Protein AF-A0A4R8GEB3-F1 (afdb_monomer)

Organism: NCBI:txid665099

Mean predicted aligned error: 10.62 Å

InterPro domains:
  IPR029471 HNH endonuclease 5 [PF14279] (7-55)

pLDDT: mean 72.36, std 20.43, range [30.55, 96.31]

Sequence (263 aa):
MSGLVTCAYCKNPTKRANGDGEHPIPEAIGSPIKNKEICQKCNDDANTLIDTKYIEDKFIDFIRRFAAAKNKKKKRLTYSEAALFDGEVKAHYGEGGIYFELTPDKMAELQTIFGHDEILPLKEVKFTDEEIIKKEHAKMLLGLTSKYLPDFIISKTADFLRNIIWGKQVVGEIPEHNLLIIREEISRDIQDEDLIKYIDEYGYHFFGYFTNDEGQLEIYLEIFGCFYAYIKTIEKNWDKDINKKMVINPYFKKTIIDGPWTF

Foldseek 3Di:
DQDFAQALQPRDTDGFDPPFAADLQDLLLAALDHFRSHYPVVRVCCVVVAVVVCCPQLVNVVLSVQLAFAAPVRAGDWQACCVCPVPQWDWDDDPQATAIDGDPVRLVRVCVGPNDVSCVCRRGSGGPCPLSVLLSLLSSQSRVCCRVPVVCSPAPLSVVSSCSNPVPDDDDDDPPQQPFDFDFDDDDDPPDPVVSRVCRGRFKWKWKWAQDPQQWIWIWIDRRSGTITIGIGPDRNHDRQDIWIWIARSVVSDIPDTDGDDD

Nearest PDB structures (foldseek):
  2b4w-assembly1_A  TM=6.468E-01  e=3.237E+00  Leishmania major
  4tys-assembly1_C  TM=7.144E-01  e=9.228E+00  Canavalia lineata
  6ljp-assembly1_A  TM=2.903E-01  e=7.750E+00  Homo sapiens
  7ulk-assembly2_B  TM=1.970E-01  e=4.086E+00  Homo sapiens

Solvent-accessible surface area (backbone atoms only — not comparable to full-atom values): 14365 Å² total; per-residue (Å²): 133,91,61,74,38,60,12,55,70,76,64,43,79,30,60,56,32,82,84,77,39,33,45,42,49,51,58,93,73,14,43,67,55,57,30,37,48,36,33,63,68,58,40,55,49,40,44,68,74,25,49,50,56,42,54,66,31,69,56,51,40,45,53,56,48,55,52,65,34,56,44,99,84,72,44,61,40,52,40,26,77,47,64,56,53,62,74,43,20,42,76,43,82,54,102,71,36,49,31,38,48,61,34,72,67,56,45,54,51,47,32,72,74,66,35,65,79,72,45,66,60,47,65,60,36,45,62,87,51,66,67,41,50,52,21,42,51,32,42,25,54,44,39,50,45,27,68,79,39,61,75,46,48,79,35,69,48,37,52,51,30,38,23,57,53,70,70,46,84,76,90,70,89,74,59,81,83,50,42,77,42,70,51,99,66,90,79,81,84,78,87,44,70,70,54,48,51,50,35,30,40,49,26,29,30,39,40,32,37,37,28,45,98,72,14,23,42,38,38,42,36,30,46,65,76,74,46,40,41,32,38,44,42,83,55,53,80,46,59,65,86,47,48,34,36,33,34,30,32,32,82,76,39,36,76,77,41,81,45,65,69,86,130

Structure (mmCIF, N/CA/C/O backbone):
data_AF-A0A4R8GEB3-F1
#
_entry.id   AF-A0A4R8GEB3-F1
#
loop_
_atom_site.group_PDB
_atom_site.id
_atom_site.type_symbol
_atom_site.label_atom_id
_atom_site.label_alt_id
_atom_site.label_comp_id
_atom_site.label_asym_id
_atom_site.label_entity_id
_atom_site.label_seq_id
_atom_site.pdbx_PDB_ins_code
_atom_site.Cartn_x
_atom_site.Cartn_y
_atom_site.Cartn_z
_atom_site.occupancy
_atom_site.B_iso_or_equiv
_atom_site.auth_seq_id
_atom_site.auth_comp_id
_atom_site.auth_asym_id
_atom_site.auth_atom_id
_atom_site.pdbx_PDB_model_num
ATOM 1 N N . MET A 1 1 ? -25.107 14.550 4.079 1.00 44.75 1 MET A N 1
ATOM 2 C CA . MET A 1 1 ? -24.524 14.899 5.393 1.00 44.75 1 MET A CA 1
ATOM 3 C C . MET A 1 1 ? -23.025 14.635 5.324 1.00 44.75 1 MET A C 1
ATOM 5 O O . MET A 1 1 ? -22.653 13.488 5.122 1.00 44.75 1 MET A O 1
ATOM 9 N N . SER A 1 2 ? -22.158 15.650 5.401 1.00 53.00 2 SER A N 1
ATOM 10 C CA . SER A 1 2 ? -20.706 15.413 5.473 1.00 53.00 2 SER A CA 1
ATOM 11 C C . SER A 1 2 ? -20.323 15.137 6.929 1.00 53.00 2 SER A C 1
ATOM 13 O O . SER A 1 2 ? -19.967 16.057 7.666 1.00 53.00 2 SER A O 1
ATOM 15 N N . GLY A 1 3 ? -20.488 13.885 7.360 1.00 77.56 3 GLY A N 1
ATOM 16 C CA . GLY A 1 3 ? -20.047 13.437 8.680 1.00 77.56 3 GLY A CA 1
ATOM 17 C C . GLY A 1 3 ? -18.533 13.585 8.833 1.00 77.56 3 GLY A C 1
ATOM 18 O O . GLY A 1 3 ? -17.789 13.445 7.857 1.00 77.56 3 GLY A O 1
ATOM 19 N N . LEU A 1 4 ? -18.089 13.895 10.053 1.00 87.38 4 LEU A N 1
ATOM 20 C CA . LEU A 1 4 ? -16.681 13.760 10.416 1.00 87.38 4 LEU A CA 1
ATOM 21 C C . LEU A 1 4 ? -16.289 12.280 10.314 1.00 87.38 4 LEU A C 1
ATOM 23 O O . LEU A 1 4 ? -17.072 11.403 10.672 1.00 87.38 4 LEU A O 1
ATOM 27 N N . VAL A 1 5 ? -15.087 12.021 9.815 1.00 89.44 5 VAL A N 1
ATOM 28 C CA . VAL A 1 5 ? -14.445 10.702 9.772 1.00 89.44 5 VAL A CA 1
ATOM 29 C C . VAL A 1 5 ? -13.133 10.765 10.543 1.00 89.44 5 VAL A C 1
ATOM 31 O O . VAL A 1 5 ? -12.593 11.848 10.764 1.00 89.44 5 VAL A O 1
ATOM 34 N N . THR A 1 6 ? -12.603 9.622 10.958 1.00 93.88 6 THR A N 1
ATOM 35 C CA . THR A 1 6 ? -11.295 9.560 11.616 1.00 93.88 6 THR A CA 1
ATOM 36 C C . THR A 1 6 ? -10.212 9.400 10.560 1.00 93.88 6 THR A C 1
ATOM 38 O O . THR A 1 6 ? -10.263 8.468 9.765 1.00 93.88 6 THR A O 1
ATOM 41 N N . CYS A 1 7 ? -9.215 10.286 10.550 1.00 94.88 7 CYS A N 1
ATOM 42 C CA . CYS A 1 7 ? -8.120 10.183 9.595 1.00 94.88 7 CYS A CA 1
ATOM 43 C C . CYS A 1 7 ? -7.305 8.909 9.808 1.00 94.88 7 CYS A C 1
ATOM 45 O O . CYS A 1 7 ? -6.736 8.717 10.883 1.00 94.88 7 CYS A O 1
ATOM 47 N N . ALA A 1 8 ? -7.173 8.082 8.767 1.00 95.19 8 ALA A N 1
ATOM 48 C CA . ALA A 1 8 ? -6.400 6.846 8.844 1.00 95.19 8 ALA A CA 1
ATOM 49 C C . ALA A 1 8 ? -4.944 7.103 9.272 1.00 95.19 8 ALA A C 1
ATOM 51 O O . ALA A 1 8 ? -4.423 6.359 10.095 1.00 95.19 8 ALA A O 1
ATOM 52 N N . TYR A 1 9 ? -4.309 8.188 8.816 1.00 95.50 9 TYR A N 1
ATOM 53 C CA . TYR A 1 9 ? -2.881 8.447 9.063 1.00 95.50 9 TYR A CA 1
ATOM 54 C C . TYR A 1 9 ? -2.555 9.181 10.360 1.00 95.50 9 TYR A C 1
ATOM 56 O O . TYR A 1 9 ? -1.466 8.991 10.894 1.00 95.50 9 TYR A O 1
ATOM 64 N N . CYS A 1 10 ? -3.458 10.002 10.897 1.00 94.50 10 CYS A N 1
ATOM 65 C CA . CYS A 1 10 ? -3.187 10.739 12.140 1.00 94.50 10 CYS A CA 1
ATOM 66 C C . CYS A 1 10 ? -4.189 10.492 13.263 1.00 94.50 10 CYS A C 1
ATOM 68 O O . CYS A 1 10 ? -4.028 11.073 14.332 1.00 94.50 10 CYS A O 1
ATOM 70 N N . LYS A 1 11 ? -5.211 9.656 13.040 1.00 94.50 11 LYS A N 1
ATOM 71 C CA . LYS A 1 11 ? -6.278 9.331 14.002 1.00 94.50 11 LYS A CA 1
ATOM 72 C C . LYS A 1 11 ? -7.129 10.529 14.450 1.00 94.50 11 LYS A C 1
ATOM 74 O O . LYS A 1 11 ? -8.003 10.384 15.297 1.00 94.50 11 LYS A O 1
ATOM 79 N N . ASN A 1 12 ? -6.916 11.713 13.875 1.00 93.06 12 ASN A N 1
ATOM 80 C CA . ASN A 1 12 ? -7.689 12.901 14.212 1.00 93.06 12 ASN A CA 1
ATOM 81 C C . ASN A 1 12 ? -9.035 12.908 13.474 1.00 93.06 12 ASN A C 1
ATOM 83 O O . ASN A 1 12 ? -9.075 12.562 12.287 1.00 93.06 12 ASN A O 1
ATOM 87 N N . PRO A 1 13 ? -10.121 13.372 14.119 1.00 92.12 13 PRO A N 1
ATOM 88 C CA . PRO A 1 13 ? -11.368 13.667 13.431 1.00 92.12 13 PRO A CA 1
ATOM 89 C C . PRO A 1 13 ? -11.138 14.698 12.325 1.00 92.12 13 PRO A C 1
ATOM 91 O O . PRO A 1 13 ? -10.490 15.726 12.527 1.00 92.12 13 PRO A O 1
ATOM 94 N N . THR A 1 14 ? -11.673 14.436 11.143 1.00 88.94 14 THR A N 1
ATOM 95 C CA . THR A 1 14 ? -11.520 15.294 9.975 1.00 88.94 14 THR A CA 1
ATOM 96 C C . THR A 1 14 ? -12.780 15.273 9.123 1.00 88.94 14 THR A C 1
ATOM 98 O O . THR A 1 14 ? -13.603 14.361 9.201 1.00 88.94 14 THR A O 1
ATOM 101 N N . LYS A 1 15 ? -12.953 16.295 8.288 1.00 86.75 15 LYS A N 1
ATOM 102 C CA . LYS A 1 15 ? -13.927 16.209 7.199 1.00 86.75 15 LYS A CA 1
ATOM 103 C C . LYS A 1 15 ? -13.326 15.311 6.124 1.00 86.75 15 LYS A C 1
ATOM 105 O O . LYS A 1 15 ? -12.122 15.369 5.889 1.00 86.75 15 LYS A O 1
ATOM 110 N N . ARG A 1 16 ? -14.163 14.518 5.451 1.00 81.81 16 ARG A N 1
ATOM 111 C CA . ARG A 1 16 ? -13.731 13.793 4.246 1.00 81.81 16 ARG A CA 1
ATOM 112 C C . ARG A 1 16 ? -13.053 14.775 3.288 1.00 81.81 16 ARG A C 1
ATOM 114 O 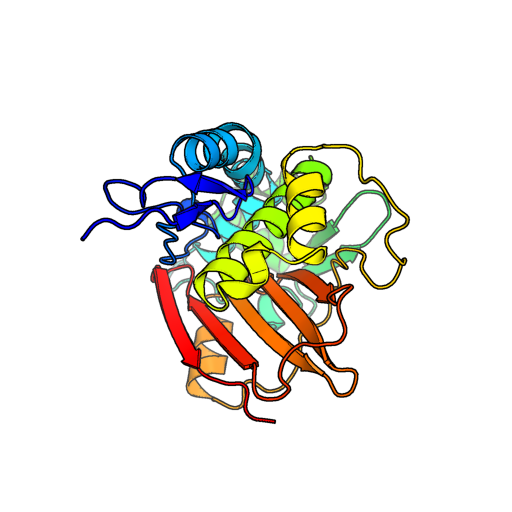O . ARG A 1 16 ? -13.547 15.895 3.132 1.00 81.81 16 ARG A O 1
ATOM 121 N N . ALA A 1 17 ? -11.935 14.366 2.695 1.00 75.94 17 ALA A N 1
ATOM 122 C CA . ALA A 1 17 ? -11.166 15.228 1.806 1.00 75.94 17 ALA A CA 1
ATOM 123 C C . ALA A 1 17 ? -12.051 15.775 0.670 1.00 75.94 17 ALA A C 1
ATOM 125 O O . ALA A 1 17 ? -12.873 15.050 0.099 1.00 75.94 17 ALA A O 1
ATOM 126 N N . ASN A 1 18 ? -11.878 17.060 0.351 1.00 65.00 18 ASN A N 1
ATOM 127 C CA . ASN A 1 18 ? -12.477 17.647 -0.844 1.00 65.00 18 ASN A CA 1
ATOM 128 C C . ASN A 1 18 ? -11.719 17.124 -2.076 1.00 65.00 18 ASN A C 1
ATOM 130 O O . ASN A 1 18 ? -10.497 17.024 -2.049 1.00 65.00 18 ASN A O 1
ATOM 134 N N . GLY A 1 19 ? -12.436 16.789 -3.151 1.00 75.50 19 GLY A N 1
ATOM 135 C CA . GLY A 1 19 ? -11.842 16.205 -4.358 1.00 75.50 19 GLY A CA 1
ATOM 136 C C . GLY A 1 19 ? -11.699 14.680 -4.296 1.00 75.50 19 GLY A C 1
ATOM 137 O O . GLY A 1 19 ? -12.640 13.964 -3.920 1.00 75.50 19 GLY A O 1
ATOM 138 N N . ASP A 1 20 ? -10.537 14.193 -4.725 1.00 78.75 20 ASP A N 1
ATOM 139 C CA . ASP A 1 20 ? -10.310 12.794 -5.093 1.00 78.75 20 ASP A CA 1
ATOM 140 C C . ASP A 1 20 ? -9.864 11.900 -3.924 1.00 78.75 20 ASP A C 1
ATOM 142 O O . ASP A 1 20 ? -10.245 10.728 -3.890 1.00 78.75 20 ASP A O 1
ATOM 146 N N . GLY A 1 21 ? -9.207 12.465 -2.907 1.00 87.19 21 GLY A N 1
ATOM 147 C CA . GLY A 1 21 ? -8.644 11.729 -1.768 1.00 87.19 21 GLY A CA 1
ATOM 148 C C . GLY A 1 21 ? -7.162 11.399 -1.954 1.00 87.19 21 GLY A C 1
ATOM 149 O O . GLY A 1 21 ? -6.572 11.730 -2.978 1.00 87.19 21 GLY A O 1
ATOM 150 N N . GLU A 1 22 ? -6.569 10.773 -0.943 1.00 92.00 22 GLU A N 1
ATOM 151 C CA . GLU A 1 22 ? -5.184 10.290 -0.981 1.00 92.00 22 GLU A CA 1
ATOM 152 C C . GLU A 1 22 ? -5.085 8.998 -1.814 1.00 92.00 22 GLU A C 1
ATOM 154 O O . GLU A 1 22 ? -6.084 8.289 -1.949 1.00 92.00 22 GLU A O 1
ATOM 159 N N . HIS A 1 23 ? -3.914 8.718 -2.394 1.00 93.69 23 HIS A N 1
ATOM 160 C CA . HIS A 1 23 ? -3.601 7.479 -3.113 1.00 93.69 23 HIS A CA 1
ATOM 161 C C . HIS A 1 23 ? -2.728 6.552 -2.243 1.00 93.69 23 HIS A C 1
ATOM 163 O O . HIS A 1 23 ? -1.505 6.709 -2.283 1.00 93.69 23 HIS A O 1
ATOM 169 N N . PRO A 1 24 ? -3.303 5.553 -1.525 1.00 93.81 24 PRO A N 1
ATOM 170 C CA . PRO A 1 24 ? -2.545 4.761 -0.549 1.00 93.81 24 PRO A CA 1
ATOM 171 C C . PRO A 1 24 ? -1.315 4.104 -1.157 1.00 93.81 24 PRO A C 1
ATOM 173 O O . PRO A 1 24 ? -0.258 4.050 -0.541 1.00 93.81 24 PRO A O 1
ATOM 176 N N . ILE A 1 25 ? -1.487 3.622 -2.387 1.00 92.56 25 ILE A N 1
ATOM 177 C CA . ILE A 1 25 ? -0.418 3.243 -3.300 1.00 92.56 25 ILE A CA 1
ATOM 178 C C . ILE A 1 25 ? -0.271 4.423 -4.275 1.00 92.56 25 ILE A C 1
ATOM 180 O O . ILE A 1 25 ? -1.272 4.750 -4.925 1.00 92.56 25 ILE A O 1
ATOM 184 N N . PRO A 1 26 ? 0.917 5.035 -4.427 1.00 91.38 26 PRO A N 1
ATOM 185 C CA . PRO A 1 26 ? 1.089 6.226 -5.243 1.00 91.38 26 PRO A CA 1
ATOM 186 C C . PRO A 1 26 ? 0.561 6.061 -6.665 1.00 91.38 26 PRO A C 1
ATOM 188 O O . PRO A 1 26 ? 0.761 5.044 -7.334 1.00 91.38 26 PRO A O 1
ATOM 191 N N . GLU A 1 27 ? -0.078 7.105 -7.184 1.00 88.38 27 GLU A N 1
ATOM 192 C CA . GLU A 1 27 ? -0.638 7.065 -8.536 1.00 88.38 27 GLU A CA 1
ATOM 193 C C . GLU A 1 27 ? 0.447 6.817 -9.602 1.00 88.38 27 GLU A C 1
ATOM 195 O O . GLU A 1 27 ? 0.208 6.160 -10.620 1.00 88.38 27 GLU A O 1
ATOM 200 N N . ALA A 1 28 ? 1.659 7.318 -9.345 1.00 86.31 28 ALA A N 1
ATOM 201 C CA . ALA A 1 28 ? 2.817 7.179 -10.218 1.00 86.31 28 ALA A CA 1
ATOM 202 C C . ALA A 1 28 ? 3.310 5.732 -10.359 1.00 86.31 28 ALA A C 1
ATOM 204 O O . ALA A 1 28 ? 4.019 5.444 -11.323 1.00 86.31 28 ALA A O 1
ATOM 205 N N . ILE A 1 29 ? 2.944 4.841 -9.431 1.00 85.06 29 ILE A N 1
ATOM 206 C CA . ILE A 1 29 ? 3.249 3.409 -9.529 1.00 85.06 29 ILE A CA 1
ATOM 207 C C . ILE A 1 29 ? 2.055 2.580 -10.010 1.00 85.06 29 ILE A C 1
ATOM 209 O O . ILE A 1 29 ? 2.224 1.402 -10.289 1.00 85.06 29 ILE A O 1
ATOM 213 N N . GLY A 1 30 ? 0.896 3.210 -10.244 1.00 86.12 30 GLY A N 1
ATOM 214 C CA . GLY A 1 30 ? -0.163 2.621 -11.063 1.00 86.12 30 GLY A CA 1
ATOM 215 C C . GLY A 1 30 ? -1.453 2.243 -10.341 1.00 86.12 30 GLY A C 1
ATOM 216 O O . GLY A 1 30 ? -2.296 1.562 -10.921 1.00 86.12 30 GLY A O 1
ATOM 217 N N . SER A 1 31 ? -1.674 2.681 -9.102 1.00 88.94 31 SER A N 1
ATOM 218 C CA . SER A 1 31 ? -2.918 2.353 -8.398 1.00 88.94 31 SER A CA 1
ATOM 219 C C . SER A 1 31 ? -4.042 3.373 -8.631 1.00 88.94 31 SER A C 1
ATOM 221 O O . SER A 1 31 ? -3.825 4.578 -8.474 1.00 88.94 31 SER A O 1
ATOM 223 N N . PRO A 1 32 ? -5.278 2.922 -8.934 1.00 90.31 32 PRO A N 1
ATOM 224 C CA . PRO A 1 32 ? -6.453 3.791 -8.982 1.00 90.31 32 PRO A CA 1
ATOM 225 C C . PRO A 1 32 ? -7.101 4.021 -7.617 1.00 90.31 32 PRO A C 1
ATOM 227 O O . PRO A 1 32 ? -8.109 4.727 -7.528 1.00 90.31 32 PRO A O 1
ATOM 230 N N . ILE A 1 33 ? -6.608 3.366 -6.564 1.00 93.00 33 ILE A N 1
ATOM 231 C CA . ILE A 1 33 ? -7.275 3.375 -5.268 1.00 93.00 33 ILE A CA 1
ATOM 232 C C . ILE A 1 33 ? -7.107 4.743 -4.633 1.00 93.00 33 ILE A C 1
ATOM 234 O O . ILE A 1 33 ? -5.995 5.236 -4.486 1.00 93.00 33 ILE A O 1
ATOM 238 N N . LYS A 1 34 ? -8.237 5.314 -4.212 1.00 93.25 34 LYS A N 1
ATOM 239 C CA . LYS A 1 34 ? -8.285 6.579 -3.485 1.00 93.25 34 LYS A CA 1
ATOM 240 C C . LYS A 1 34 ? -8.948 6.410 -2.126 1.00 93.25 34 LYS A C 1
ATOM 242 O O . LYS A 1 34 ? -9.980 5.732 -2.020 1.00 93.25 34 LYS A O 1
ATOM 247 N N . ASN A 1 35 ? -8.413 7.052 -1.095 1.00 93.31 35 ASN A N 1
ATOM 248 C CA . ASN A 1 35 ? -8.969 7.066 0.249 1.00 93.31 35 ASN A CA 1
ATOM 249 C C . ASN A 1 35 ? -9.303 8.505 0.692 1.00 93.31 35 ASN A C 1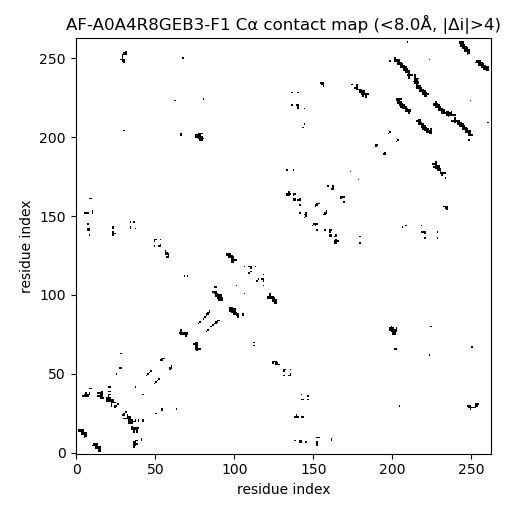
ATOM 251 O O . ASN A 1 35 ? -8.438 9.347 0.917 1.00 93.31 35 ASN A O 1
ATOM 255 N N . LYS A 1 36 ? -10.606 8.784 0.832 1.00 91.50 36 LYS A N 1
ATOM 256 C CA . LYS A 1 36 ? -11.131 10.104 1.234 1.00 91.50 36 LYS A CA 1
ATOM 257 C C . LYS A 1 36 ? -11.156 10.322 2.745 1.00 91.50 36 LYS A C 1
ATOM 259 O O . LYS A 1 36 ? -11.564 11.393 3.197 1.00 91.50 36 LYS A O 1
ATOM 264 N N . GLU A 1 37 ? -10.794 9.305 3.516 1.00 90.25 37 GLU A N 1
ATOM 265 C CA . GLU A 1 37 ? -10.748 9.375 4.973 1.00 90.25 37 GLU A CA 1
ATOM 266 C C . GLU A 1 37 ? -9.422 9.945 5.463 1.00 90.25 37 GLU A C 1
ATOM 268 O O . GLU A 1 37 ? -9.341 10.391 6.598 1.00 90.25 37 GLU A O 1
ATOM 273 N N . ILE A 1 38 ? -8.403 10.028 4.610 1.00 93.56 38 ILE A N 1
ATOM 274 C CA . ILE A 1 38 ? -7.143 10.691 4.940 1.00 93.56 38 ILE A CA 1
ATOM 275 C C . ILE A 1 38 ? -7.318 12.206 4.806 1.00 93.56 38 ILE A C 1
ATOM 277 O O . ILE A 1 38 ? -7.822 12.713 3.803 1.00 93.56 38 ILE A O 1
ATOM 281 N N . CYS A 1 39 ? -6.929 12.943 5.847 1.00 93.06 39 CYS A N 1
ATOM 282 C CA . CYS A 1 39 ? -7.026 14.398 5.846 1.00 93.06 39 CYS A CA 1
ATOM 283 C C . CYS A 1 39 ? -5.986 15.026 4.910 1.00 93.06 39 CYS A C 1
ATOM 285 O O . CYS A 1 39 ? -4.894 14.486 4.736 1.00 93.06 39 CYS A O 1
ATOM 287 N N . GLN A 1 40 ? -6.297 16.214 4.377 1.00 91.25 40 GLN A N 1
ATOM 288 C CA . GLN A 1 40 ? -5.431 16.902 3.412 1.00 91.25 40 GLN A CA 1
ATOM 289 C C . GLN A 1 40 ? -4.000 17.086 3.928 1.00 91.25 40 GLN A C 1
ATOM 291 O O . GLN A 1 40 ? -3.063 16.758 3.218 1.00 91.25 40 GLN A O 1
ATOM 296 N N . LYS A 1 41 ? -3.830 17.498 5.193 1.00 92.19 41 LYS A N 1
ATOM 297 C CA . LYS A 1 41 ? -2.500 17.649 5.800 1.00 92.19 41 LYS A CA 1
ATOM 298 C C . LYS A 1 41 ? -1.675 16.359 5.705 1.00 92.19 41 LYS A C 1
ATOM 300 O O . LYS A 1 41 ? -0.510 16.410 5.348 1.00 92.19 41 LYS A O 1
ATOM 305 N N . CYS A 1 42 ? -2.267 15.212 6.044 1.00 94.81 42 CYS A N 1
ATOM 306 C CA . CYS A 1 42 ? -1.561 13.933 5.982 1.00 94.81 42 CYS A CA 1
ATOM 307 C C . CYS A 1 42 ? -1.281 13.486 4.547 1.00 94.81 42 CYS A C 1
ATOM 309 O O . CYS A 1 42 ? -0.259 12.854 4.329 1.00 94.81 42 CYS A O 1
ATOM 311 N N . ASN A 1 43 ? -2.170 13.801 3.602 1.00 93.25 43 ASN A N 1
ATOM 312 C CA . ASN A 1 43 ? -1.949 13.549 2.179 1.00 93.25 43 ASN A CA 1
ATOM 313 C C . ASN A 1 43 ? -0.757 14.369 1.654 1.00 93.25 43 ASN A C 1
ATOM 315 O O . ASN A 1 43 ? 0.150 13.816 1.043 1.00 93.25 43 ASN A O 1
ATOM 319 N N . ASP A 1 44 ? -0.717 15.668 1.968 1.00 92.50 44 ASP A N 1
ATOM 320 C CA . ASP A 1 44 ? 0.379 16.562 1.577 1.00 92.50 44 ASP A CA 1
ATOM 321 C C . ASP A 1 44 ? 1.712 16.109 2.199 1.00 92.50 44 ASP A C 1
ATOM 323 O O . ASP A 1 44 ? 2.716 15.977 1.497 1.00 92.50 44 ASP A O 1
ATOM 327 N N . ASP A 1 45 ? 1.706 15.807 3.505 1.00 94.00 45 ASP A N 1
ATOM 328 C CA . ASP A 1 45 ? 2.883 15.311 4.226 1.00 94.00 45 ASP A CA 1
ATOM 329 C C . ASP A 1 45 ? 3.373 13.971 3.647 1.00 94.00 45 ASP A C 1
ATOM 331 O O . ASP A 1 45 ? 4.574 13.806 3.445 1.00 94.00 45 ASP A O 1
ATOM 335 N N . ALA A 1 46 ? 2.471 13.022 3.363 1.00 93.75 46 ALA A N 1
ATOM 336 C CA . ALA A 1 46 ? 2.824 11.737 2.755 1.00 93.75 46 ALA A CA 1
ATOM 337 C C . ALA A 1 46 ? 3.464 11.940 1.377 1.00 93.75 46 ALA A C 1
ATOM 339 O O . ALA A 1 46 ? 4.584 11.486 1.151 1.00 93.75 46 ALA A O 1
ATOM 340 N N . ASN A 1 47 ? 2.823 12.731 0.512 1.00 92.50 47 ASN A N 1
ATOM 341 C CA . ASN A 1 47 ? 3.309 12.994 -0.836 1.00 92.50 47 ASN A CA 1
ATOM 342 C C . ASN A 1 47 ? 4.724 13.601 -0.846 1.00 92.50 47 ASN A C 1
ATOM 344 O O . ASN A 1 47 ? 5.589 13.171 -1.612 1.00 92.50 47 ASN A O 1
ATOM 348 N N . THR A 1 48 ? 4.982 14.595 0.009 1.00 92.19 48 THR A N 1
ATOM 349 C CA . THR A 1 48 ? 6.280 15.285 0.060 1.00 92.19 48 THR A CA 1
ATOM 350 C C . THR A 1 48 ? 7.356 14.487 0.794 1.00 92.19 48 THR A C 1
ATOM 352 O O . THR A 1 48 ? 8.516 14.500 0.383 1.00 92.19 48 THR A O 1
ATOM 355 N N . LEU A 1 49 ? 7.014 13.828 1.902 1.00 92.31 49 LEU A N 1
ATOM 356 C CA . LEU A 1 49 ? 8.011 13.217 2.786 1.00 92.31 49 LEU A CA 1
ATOM 357 C C . LEU A 1 49 ? 8.265 11.740 2.489 1.00 92.31 49 LEU A C 1
ATOM 359 O O . LEU A 1 49 ? 9.297 11.233 2.935 1.00 92.31 49 LEU A O 1
ATOM 363 N N . ILE A 1 50 ? 7.348 11.073 1.784 1.00 93.25 50 ILE A N 1
ATOM 364 C CA . ILE A 1 50 ? 7.360 9.624 1.576 1.00 93.25 50 ILE A CA 1
ATOM 365 C C . ILE A 1 50 ? 7.232 9.305 0.083 1.00 93.25 50 ILE A C 1
ATOM 367 O O . ILE A 1 50 ? 8.223 8.879 -0.505 1.00 93.25 50 ILE A O 1
ATOM 371 N N . ASP A 1 51 ? 6.095 9.605 -0.553 1.00 92.75 51 ASP A N 1
ATOM 372 C CA . ASP A 1 51 ? 5.787 9.148 -1.917 1.00 92.75 51 ASP A CA 1
ATOM 373 C C . ASP A 1 51 ? 6.832 9.618 -2.929 1.00 92.75 51 ASP A C 1
ATOM 375 O O . ASP A 1 51 ? 7.355 8.816 -3.697 1.00 92.75 51 ASP A O 1
ATOM 379 N N . THR A 1 52 ? 7.167 10.915 -2.918 1.00 91.00 52 THR A N 1
ATOM 380 C CA . THR A 1 52 ? 8.140 11.493 -3.861 1.00 91.00 52 THR A CA 1
ATOM 381 C C . THR A 1 52 ? 9.489 10.791 -3.736 1.00 91.00 52 THR A C 1
ATOM 383 O O . THR A 1 52 ? 10.047 10.353 -4.736 1.00 91.00 52 THR A O 1
ATOM 386 N N . LYS A 1 53 ? 9.976 10.599 -2.505 1.00 89.94 53 LYS A N 1
ATOM 387 C CA . LYS A 1 53 ? 11.262 9.941 -2.247 1.00 89.94 53 LYS A CA 1
ATOM 388 C C . LYS A 1 53 ? 11.238 8.464 -2.621 1.00 89.94 53 LYS A C 1
ATOM 390 O O . LYS A 1 53 ? 12.214 7.963 -3.161 1.00 89.94 53 LYS A O 1
ATOM 395 N N . TYR A 1 54 ? 10.126 7.785 -2.351 1.00 88.62 54 TYR A N 1
ATOM 396 C CA . TYR A 1 54 ? 9.939 6.392 -2.731 1.00 88.62 54 TYR A CA 1
ATOM 397 C C . TYR A 1 54 ? 9.946 6.231 -4.255 1.00 88.62 54 TYR A C 1
ATOM 399 O O . TYR A 1 54 ? 10.631 5.365 -4.779 1.00 88.62 54 TYR A O 1
ATOM 407 N N . ILE A 1 55 ? 9.234 7.093 -4.985 1.00 86.56 55 ILE A N 1
ATOM 408 C CA . ILE A 1 55 ? 9.166 7.056 -6.453 1.00 86.56 55 ILE A CA 1
ATOM 409 C C . ILE A 1 55 ? 10.507 7.424 -7.102 1.00 86.56 55 ILE A C 1
ATOM 411 O O . ILE A 1 55 ? 10.825 6.914 -8.177 1.00 86.56 55 ILE A O 1
ATOM 415 N N . GLU A 1 56 ? 11.255 8.343 -6.492 1.00 84.50 56 GLU A N 1
ATOM 416 C CA . GLU A 1 56 ? 12.577 8.774 -6.955 1.00 84.50 56 GLU A CA 1
ATOM 417 C C . GLU A 1 56 ? 13.692 7.779 -6.606 1.00 84.50 56 GLU A C 1
ATOM 419 O O . GLU A 1 56 ? 14.789 7.889 -7.164 1.00 84.50 56 GLU A O 1
ATOM 424 N N . ASP A 1 57 ? 13.435 6.799 -5.731 1.00 80.62 57 ASP A N 1
ATOM 425 C CA . ASP A 1 57 ? 14.382 5.717 -5.489 1.00 80.62 57 ASP A CA 1
ATOM 426 C C . ASP A 1 57 ? 14.659 4.988 -6.810 1.00 80.62 57 ASP A C 1
ATOM 428 O O . ASP A 1 57 ? 13.752 4.591 -7.551 1.00 80.62 57 ASP A O 1
ATOM 432 N N . LYS A 1 58 ? 15.950 4.837 -7.125 1.00 69.50 58 LYS A N 1
ATOM 433 C CA . LYS A 1 58 ? 16.404 4.309 -8.417 1.00 69.50 58 LYS A CA 1
ATOM 434 C C . 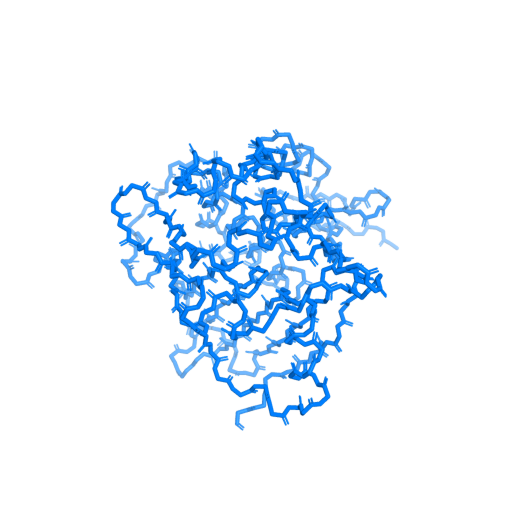LYS A 1 58 ? 15.831 2.930 -8.706 1.00 69.50 58 LYS A C 1
ATOM 436 O O . LYS A 1 58 ? 15.612 2.602 -9.870 1.00 69.50 58 LYS A O 1
ATOM 441 N N . PHE A 1 59 ? 15.598 2.132 -7.669 1.00 69.81 59 PHE A N 1
ATOM 442 C CA . PHE A 1 59 ? 15.057 0.798 -7.823 1.00 69.81 59 PHE A CA 1
ATOM 443 C C . PHE A 1 59 ? 13.570 0.807 -8.158 1.00 69.81 59 PHE A C 1
ATOM 445 O O . PHE A 1 59 ? 13.141 0.113 -9.083 1.00 69.81 59 PHE A O 1
ATOM 452 N N . ILE A 1 60 ? 12.796 1.645 -7.467 1.00 75.06 60 ILE A N 1
ATOM 453 C CA . ILE A 1 60 ? 11.371 1.833 -7.752 1.00 75.06 60 ILE A CA 1
ATOM 454 C C . ILE A 1 60 ? 11.181 2.408 -9.156 1.00 75.06 60 ILE A C 1
ATOM 456 O O . ILE A 1 60 ? 10.363 1.900 -9.929 1.00 75.06 60 ILE A O 1
ATOM 460 N N . ASP A 1 61 ? 11.966 3.424 -9.523 1.00 73.25 61 ASP A N 1
ATOM 461 C CA . ASP A 1 61 ? 11.930 3.998 -10.867 1.00 73.25 61 ASP A CA 1
ATOM 462 C C . ASP A 1 61 ? 12.311 2.961 -11.930 1.00 73.25 61 ASP A C 1
ATOM 464 O O . ASP A 1 61 ? 11.625 2.848 -12.950 1.00 73.25 61 ASP A O 1
ATOM 468 N N . PHE A 1 62 ? 13.346 2.153 -11.681 1.00 70.94 62 PHE A N 1
ATOM 469 C CA . PHE A 1 62 ? 13.729 1.070 -12.579 1.00 70.94 62 PHE A CA 1
ATOM 470 C C . PHE A 1 62 ? 12.594 0.068 -12.784 1.00 70.94 62 PHE A C 1
ATOM 472 O O . PHE A 1 62 ? 12.216 -0.173 -13.929 1.00 70.94 62 PHE A O 1
ATOM 479 N N . ILE A 1 63 ? 12.020 -0.485 -11.713 1.00 70.69 63 ILE A N 1
ATOM 480 C CA . ILE A 1 63 ? 10.937 -1.468 -11.823 1.00 70.69 63 ILE A CA 1
ATOM 481 C C . ILE A 1 63 ? 9.745 -0.878 -12.569 1.00 70.69 63 ILE A C 1
ATOM 483 O O . ILE A 1 63 ? 9.202 -1.519 -13.474 1.00 70.69 63 ILE A O 1
ATOM 487 N N . ARG A 1 64 ? 9.385 0.372 -12.262 1.00 72.81 64 ARG A N 1
ATOM 488 C CA . ARG A 1 64 ? 8.316 1.087 -12.959 1.00 72.81 64 ARG A CA 1
ATOM 489 C C . ARG A 1 64 ? 8.605 1.210 -14.455 1.00 72.81 64 ARG A C 1
ATOM 491 O O . ARG A 1 64 ? 7.720 0.954 -15.269 1.00 72.81 64 ARG A O 1
ATOM 498 N N . ARG A 1 65 ? 9.824 1.601 -14.840 1.00 67.44 65 ARG A N 1
ATOM 499 C CA . ARG A 1 65 ? 10.226 1.743 -16.251 1.00 67.44 65 ARG A CA 1
ATOM 500 C C . ARG A 1 65 ? 10.325 0.402 -16.964 1.00 67.44 65 ARG A C 1
ATOM 502 O O . ARG A 1 65 ? 9.881 0.300 -18.104 1.00 67.44 65 ARG A O 1
ATOM 509 N N . PHE A 1 66 ? 10.878 -0.612 -16.306 1.00 64.69 66 PHE A N 1
ATOM 510 C CA . PHE A 1 66 ? 11.024 -1.962 -16.840 1.00 64.69 66 PHE A CA 1
ATOM 511 C C . PHE A 1 66 ? 9.660 -2.570 -17.142 1.00 64.69 66 PHE A C 1
ATOM 513 O O . PHE A 1 66 ? 9.407 -2.980 -18.274 1.00 64.69 66 PHE A O 1
ATOM 520 N N . ALA A 1 67 ? 8.746 -2.513 -16.174 1.00 59.59 67 ALA A N 1
ATOM 521 C CA . ALA A 1 67 ? 7.376 -2.953 -16.369 1.00 59.59 67 ALA A CA 1
ATOM 522 C C . ALA A 1 67 ? 6.686 -2.167 -17.517 1.00 59.59 67 ALA A C 1
ATOM 524 O O . ALA A 1 67 ? 5.791 -2.682 -18.188 1.00 59.59 67 ALA A O 1
ATOM 525 N N . ALA A 1 68 ? 7.086 -0.907 -17.759 1.00 56.12 68 ALA A N 1
ATOM 526 C CA . ALA A 1 68 ? 6.447 -0.018 -18.734 1.00 56.12 68 ALA A CA 1
ATOM 527 C C . ALA A 1 68 ? 7.028 -0.120 -20.144 1.00 56.12 68 ALA A C 1
ATOM 529 O O . ALA A 1 68 ? 6.398 0.339 -21.111 1.00 56.12 68 ALA A O 1
ATOM 530 N N . ALA A 1 69 ? 8.221 -0.693 -20.269 1.00 56.28 69 ALA A N 1
ATOM 531 C CA . ALA A 1 69 ? 8.958 -0.755 -21.510 1.00 56.28 69 ALA A CA 1
ATOM 532 C C . ALA A 1 69 ? 8.271 -1.641 -22.548 1.00 56.28 69 ALA A C 1
ATOM 534 O O . ALA A 1 69 ? 7.556 -2.595 -22.244 1.00 56.28 69 ALA A O 1
ATOM 535 N N . LYS A 1 70 ? 8.473 -1.286 -23.819 1.00 50.56 70 LYS A N 1
ATOM 536 C CA . LYS A 1 70 ? 7.921 -1.991 -24.978 1.00 50.56 70 LYS A CA 1
ATOM 537 C C . LYS A 1 70 ? 9.061 -2.539 -25.830 1.00 50.56 70 LYS A C 1
ATOM 539 O O . LYS A 1 70 ? 10.001 -1.815 -26.134 1.00 50.56 70 LYS A O 1
ATOM 544 N N . ASN A 1 71 ? 8.951 -3.784 -26.277 1.00 48.78 71 ASN A N 1
ATOM 545 C CA . ASN A 1 71 ? 9.852 -4.368 -27.260 1.00 48.78 71 ASN A CA 1
ATOM 546 C C . ASN A 1 71 ? 9.711 -3.692 -28.639 1.00 48.78 71 ASN A C 1
ATOM 548 O O . ASN A 1 71 ? 8.760 -2.954 -28.912 1.00 48.78 71 ASN A O 1
ATOM 552 N N . LYS A 1 72 ? 10.640 -3.995 -29.559 1.00 42.22 72 LYS A N 1
ATOM 553 C CA . LYS A 1 72 ? 10.687 -3.445 -30.935 1.00 42.22 72 LYS A CA 1
ATOM 554 C C . LYS A 1 72 ? 9.390 -3.642 -31.742 1.00 42.22 72 LYS A C 1
ATOM 556 O O . LYS A 1 72 ? 9.150 -2.918 -32.703 1.00 42.22 72 LYS A O 1
ATOM 561 N N . LYS A 1 73 ? 8.526 -4.583 -31.343 1.00 48.12 73 LYS A N 1
ATOM 562 C CA . LYS A 1 73 ? 7.196 -4.824 -31.932 1.00 48.12 73 LYS A CA 1
ATOM 563 C C . LYS A 1 73 ? 6.079 -4.023 -31.238 1.00 48.12 73 LYS A C 1
ATOM 565 O O . LYS A 1 73 ? 4.906 -4.324 -31.437 1.00 48.12 73 LYS A O 1
ATOM 570 N N . LYS A 1 74 ? 6.427 -3.016 -30.426 1.00 43.44 74 LYS A N 1
ATOM 571 C CA . LYS A 1 74 ? 5.529 -2.200 -29.586 1.00 43.44 74 LYS A CA 1
ATOM 572 C C . LYS A 1 74 ? 4.717 -3.000 -28.555 1.00 43.44 74 LYS A C 1
ATOM 574 O O . LYS A 1 74 ? 3.799 -2.434 -27.958 1.00 43.44 74 LYS A O 1
ATOM 579 N N . LYS A 1 75 ? 5.037 -4.277 -28.323 1.00 42.12 75 LYS A N 1
ATOM 580 C CA . LYS A 1 75 ? 4.437 -5.064 -27.236 1.00 42.12 75 LYS A CA 1
ATOM 581 C C . LYS A 1 75 ? 5.171 -4.742 -25.942 1.00 42.12 75 LYS A C 1
ATOM 583 O O . LYS A 1 75 ? 6.378 -4.547 -25.989 1.00 42.12 75 LYS A O 1
ATOM 588 N N . ARG A 1 76 ? 4.468 -4.648 -24.815 1.00 48.06 76 ARG A N 1
ATOM 589 C CA . ARG A 1 76 ? 5.112 -4.433 -23.509 1.00 48.06 76 ARG A CA 1
ATOM 590 C C . ARG A 1 76 ? 6.006 -5.628 -23.151 1.00 48.06 76 ARG A C 1
ATOM 592 O O . ARG A 1 76 ? 5.734 -6.733 -23.619 1.00 48.06 76 ARG A O 1
ATOM 599 N N . LEU A 1 77 ? 7.104 -5.377 -22.436 1.00 43.88 77 LEU A N 1
ATOM 600 C CA . LEU A 1 77 ? 7.927 -6.440 -21.861 1.00 43.88 77 LEU A CA 1
ATOM 601 C C . LEU A 1 77 ? 7.084 -7.159 -20.805 1.00 43.88 77 LEU A C 1
ATOM 603 O O . LEU A 1 77 ? 6.427 -6.508 -19.999 1.00 43.88 77 LEU A O 1
ATOM 607 N N . THR A 1 78 ? 7.048 -8.485 -20.882 1.00 40.91 78 THR A N 1
ATOM 608 C CA . THR A 1 78 ? 6.248 -9.329 -19.994 1.00 40.91 78 THR A CA 1
ATOM 609 C C . THR A 1 78 ? 6.906 -9.420 -18.626 1.00 40.91 78 THR A C 1
ATOM 611 O O . THR A 1 78 ? 8.119 -9.613 -18.535 1.00 40.91 78 THR A O 1
ATOM 614 N N . TYR A 1 79 ? 6.098 -9.286 -17.581 1.00 41.22 79 TYR A N 1
ATOM 615 C CA . TYR A 1 79 ? 6.486 -9.447 -16.185 1.00 41.22 79 TYR A CA 1
ATOM 616 C C . TYR A 1 79 ? 6.145 -10.873 -15.746 1.00 41.22 79 TYR A C 1
ATOM 618 O O . TYR A 1 79 ? 5.308 -11.072 -14.875 1.00 41.22 79 TYR A O 1
ATOM 626 N N . SER A 1 80 ? 6.704 -11.887 -16.407 1.00 38.16 80 SER A N 1
ATOM 627 C CA . SER A 1 80 ? 6.483 -13.242 -15.915 1.00 38.16 80 SER A CA 1
ATOM 628 C C . SER A 1 80 ? 7.312 -13.417 -14.649 1.00 38.16 80 SER A C 1
ATOM 630 O O . SER A 1 80 ? 8.426 -12.886 -14.561 1.00 38.16 80 SER A O 1
ATOM 632 N N . GLU A 1 81 ? 6.819 -14.225 -13.709 1.00 35.16 81 GLU A N 1
ATOM 633 C CA . GLU A 1 81 ? 7.671 -14.841 -12.678 1.00 35.16 81 GLU A CA 1
ATOM 634 C C . GLU A 1 81 ? 8.938 -15.430 -13.329 1.00 35.16 81 GLU A C 1
ATOM 636 O O . GLU A 1 81 ? 10.012 -15.439 -12.743 1.00 35.16 81 GLU A O 1
ATOM 641 N N . ALA A 1 82 ? 8.852 -15.773 -14.617 1.00 30.55 82 ALA A N 1
ATOM 642 C CA . ALA A 1 82 ? 9.976 -16.124 -15.448 1.00 30.55 82 ALA A CA 1
ATOM 643 C C . ALA A 1 82 ? 10.900 -14.962 -15.951 1.00 30.55 82 ALA A C 1
ATOM 645 O O . ALA A 1 82 ? 12.118 -15.079 -15.967 1.00 30.55 82 ALA A O 1
ATOM 646 N N . ALA A 1 83 ? 10.431 -13.782 -16.341 1.00 36.50 83 ALA A N 1
ATOM 647 C CA . ALA A 1 83 ? 11.316 -12.781 -16.965 1.00 36.50 83 ALA A CA 1
ATOM 648 C C . ALA A 1 83 ? 12.234 -12.048 -15.964 1.00 36.50 83 ALA A C 1
ATOM 650 O O . ALA A 1 83 ? 13.247 -11.470 -16.366 1.00 36.50 83 ALA A O 1
ATOM 651 N N . LEU A 1 84 ? 11.881 -12.068 -14.674 1.00 39.91 84 LEU A N 1
ATOM 652 C CA . LEU A 1 84 ? 12.714 -11.573 -13.572 1.00 39.91 84 LEU A CA 1
ATOM 653 C C . LEU A 1 84 ? 13.288 -12.696 -12.691 1.00 39.91 84 LEU A C 1
ATOM 655 O O . LEU A 1 84 ? 14.163 -12.398 -11.883 1.00 39.91 84 LEU A O 1
ATOM 659 N N . PHE A 1 85 ? 12.844 -13.956 -12.847 1.00 44.25 85 PHE A N 1
ATOM 660 C CA . PHE A 1 85 ? 13.308 -15.076 -12.012 1.00 44.25 85 PHE A CA 1
ATOM 661 C C . PHE A 1 85 ? 13.466 -16.454 -12.728 1.00 44.25 85 PHE A C 1
ATOM 663 O O . PHE A 1 85 ? 13.866 -17.413 -12.073 1.00 44.25 85 PHE A O 1
ATOM 670 N N . ASP A 1 86 ? 13.308 -16.581 -14.061 1.00 39.41 86 ASP A N 1
ATOM 671 C CA . ASP A 1 86 ? 13.622 -17.787 -14.901 1.00 39.41 86 ASP A CA 1
ATOM 672 C C . ASP A 1 86 ? 15.123 -17.909 -15.193 1.00 39.41 86 ASP A C 1
ATOM 674 O O . ASP A 1 86 ? 15.565 -18.218 -16.299 1.00 39.41 86 ASP A O 1
ATOM 678 N N . GLY A 1 87 ? 15.957 -17.548 -14.219 1.00 40.59 87 GLY A N 1
ATOM 679 C CA . GLY A 1 87 ? 17.413 -17.591 -14.348 1.00 40.59 87 GLY A CA 1
ATOM 680 C C . GLY A 1 87 ? 18.048 -16.501 -15.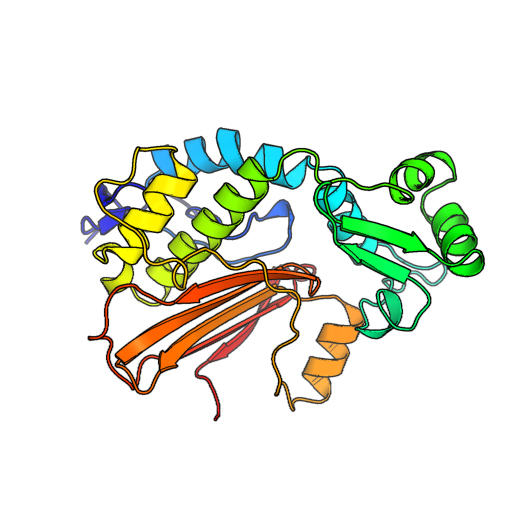225 1.00 40.59 87 GLY A C 1
ATOM 681 O O . GLY A 1 87 ? 19.275 -16.412 -15.240 1.00 40.59 87 GLY A O 1
ATOM 682 N N . GLU A 1 88 ? 17.265 -15.652 -15.904 1.00 44.47 88 GLU A N 1
ATOM 683 C CA . GLU A 1 88 ? 17.773 -14.491 -16.661 1.00 44.47 88 GLU A CA 1
ATOM 684 C C . GLU A 1 88 ? 18.118 -13.288 -15.778 1.00 44.47 88 GLU A C 1
ATOM 686 O O . GLU A 1 88 ? 18.958 -12.460 -16.135 1.00 44.47 88 GLU A O 1
ATOM 691 N N . VAL A 1 89 ? 17.475 -13.198 -14.620 1.00 44.38 89 VAL A N 1
ATOM 692 C CA . VAL A 1 89 ? 17.719 -12.187 -13.604 1.00 44.38 89 VAL A CA 1
ATOM 693 C C . VAL A 1 89 ? 17.730 -12.902 -12.256 1.00 44.38 89 VAL A C 1
ATOM 695 O O . VAL A 1 89 ? 16.817 -13.664 -11.952 1.00 44.38 89 VAL A O 1
ATOM 698 N N . LYS A 1 90 ? 18.779 -12.717 -11.456 1.00 46.09 90 LYS A N 1
ATOM 699 C CA . LYS A 1 90 ? 18.823 -13.192 -10.070 1.00 46.09 90 LYS A CA 1
ATOM 700 C C . LYS A 1 90 ? 18.791 -11.989 -9.155 1.00 46.09 90 LYS A C 1
ATOM 702 O O . LYS A 1 90 ? 19.736 -11.203 -9.145 1.00 46.09 90 LYS A O 1
ATOM 707 N N . ALA A 1 91 ? 17.704 -11.844 -8.408 1.00 43.62 91 ALA A N 1
ATOM 708 C CA . ALA A 1 91 ? 17.706 -10.979 -7.247 1.00 43.62 91 ALA A CA 1
ATOM 709 C C . ALA A 1 91 ? 18.510 -11.671 -6.148 1.00 43.62 91 ALA A C 1
ATOM 711 O O . ALA A 1 91 ? 18.320 -12.854 -5.862 1.00 43.62 91 ALA A O 1
ATOM 712 N N . HIS A 1 92 ? 19.418 -10.933 -5.547 1.00 48.38 92 HIS A N 1
ATOM 713 C CA . HIS A 1 92 ? 20.189 -11.396 -4.422 1.00 48.38 92 HIS A CA 1
ATOM 714 C C . HIS A 1 92 ? 19.966 -10.449 -3.255 1.00 48.38 92 HIS A C 1
ATOM 716 O O . HIS A 1 92 ? 19.955 -9.228 -3.419 1.00 48.38 92 HIS A O 1
ATOM 722 N N . TYR A 1 93 ? 19.829 -11.030 -2.074 1.00 42.66 93 TYR A N 1
ATOM 723 C CA . TYR A 1 93 ? 19.395 -10.334 -0.876 1.00 42.66 93 TYR A CA 1
ATOM 724 C C . TYR A 1 93 ? 20.523 -10.366 0.155 1.00 42.66 93 TYR A C 1
ATOM 726 O O . TYR A 1 93 ? 21.112 -11.418 0.412 1.00 42.66 93 TYR A O 1
ATOM 734 N N . GLY A 1 94 ? 20.870 -9.212 0.724 1.00 44.06 94 GLY A N 1
ATOM 735 C CA . GLY A 1 94 ? 21.902 -9.112 1.756 1.00 44.06 94 GLY A CA 1
ATOM 736 C C . GLY A 1 94 ? 21.763 -7.853 2.608 1.00 44.06 94 GLY A C 1
ATOM 737 O O . GLY A 1 94 ? 20.933 -6.996 2.323 1.00 44.06 94 GLY A O 1
ATOM 738 N N . GLU A 1 95 ? 22.622 -7.710 3.624 1.00 38.31 95 GLU A N 1
ATOM 739 C CA . GLU A 1 95 ? 22.638 -6.576 4.578 1.00 38.31 95 GLU A CA 1
ATOM 740 C C . GLU A 1 95 ? 22.820 -5.180 3.933 1.00 38.31 95 GLU A C 1
ATOM 742 O O . GLU A 1 95 ? 22.803 -4.173 4.630 1.00 38.31 95 GLU A O 1
ATOM 747 N N . GLY A 1 96 ? 23.016 -5.097 2.612 1.00 39.72 96 GLY A N 1
ATOM 748 C CA . GLY A 1 96 ? 23.178 -3.849 1.860 1.00 39.72 96 GLY A CA 1
ATOM 749 C C . GLY A 1 96 ? 22.131 -3.616 0.765 1.00 39.72 96 GLY A C 1
ATOM 750 O O . GLY A 1 96 ? 22.387 -2.798 -0.121 1.00 39.72 96 GLY A O 1
ATOM 751 N N . GLY A 1 97 ? 21.014 -4.350 0.786 1.00 44.03 97 GLY A N 1
ATOM 752 C CA . GLY A 1 97 ? 19.892 -4.219 -0.150 1.00 44.03 97 GLY A CA 1
ATOM 753 C C . GLY A 1 97 ? 19.743 -5.382 -1.139 1.00 44.03 97 GLY A C 1
ATOM 754 O O . GLY A 1 97 ? 20.393 -6.421 -1.006 1.00 44.03 97 GLY A O 1
ATOM 755 N N . ILE A 1 98 ? 18.869 -5.202 -2.135 1.00 43.56 98 ILE A N 1
ATOM 756 C CA . ILE A 1 98 ? 18.655 -6.166 -3.226 1.00 43.56 98 ILE A CA 1
ATOM 757 C C . ILE A 1 98 ? 19.612 -5.834 -4.370 1.00 43.56 98 ILE A C 1
ATOM 759 O O . ILE A 1 98 ? 19.735 -4.675 -4.741 1.00 43.56 98 ILE A O 1
ATOM 763 N N . TYR A 1 99 ? 20.281 -6.818 -4.964 1.00 49.06 99 TYR A N 1
ATOM 764 C CA . TYR A 1 99 ? 21.042 -6.625 -6.201 1.00 49.06 99 TYR A CA 1
ATOM 765 C C . TYR A 1 99 ? 20.554 -7.567 -7.297 1.00 49.06 99 TYR A C 1
ATOM 767 O O . TYR A 1 99 ? 20.209 -8.712 -7.025 1.00 49.06 99 TYR A O 1
ATOM 775 N N . PHE A 1 100 ? 20.516 -7.078 -8.538 1.00 53.28 100 PHE A N 1
ATOM 776 C CA . PHE A 1 100 ? 20.052 -7.844 -9.693 1.00 53.28 100 PHE A CA 1
ATOM 777 C C . PHE A 1 100 ? 21.242 -8.261 -10.542 1.00 53.28 100 PHE A C 1
ATOM 779 O O . PHE A 1 100 ? 21.928 -7.434 -11.141 1.00 53.28 100 PHE A O 1
ATOM 786 N N . GLU A 1 101 ? 21.470 -9.561 -10.626 1.00 56.19 101 GLU A N 1
ATOM 787 C CA . GLU A 1 101 ? 22.382 -10.137 -11.598 1.00 56.19 101 GLU A CA 1
ATOM 788 C C . GLU A 1 101 ? 21.596 -10.462 -12.866 1.00 56.19 101 GLU A C 1
ATOM 790 O O . GLU A 1 101 ? 20.786 -11.382 -12.887 1.00 56.19 101 GLU A O 1
ATOM 795 N N . LEU A 1 102 ? 21.820 -9.681 -13.918 1.00 62.03 102 LEU A N 1
ATOM 796 C CA . LEU A 1 102 ? 21.205 -9.869 -15.231 1.00 62.03 102 LEU A CA 1
ATOM 797 C C . LEU A 1 102 ? 22.121 -10.751 -16.090 1.00 62.03 102 LEU A C 1
ATOM 799 O O . LEU A 1 102 ? 23.334 -10.522 -16.128 1.00 62.03 102 LEU A O 1
ATOM 803 N N . THR A 1 103 ? 21.568 -11.720 -16.821 1.00 63.75 103 THR A N 1
ATOM 804 C CA . THR A 1 103 ? 22.350 -12.483 -17.803 1.00 63.75 103 THR A CA 1
ATOM 805 C C . THR A 1 103 ? 22.901 -11.556 -18.890 1.00 63.75 103 THR A C 1
ATOM 807 O O . THR A 1 103 ? 22.303 -10.515 -19.185 1.00 63.75 103 THR A O 1
ATOM 810 N N . PRO A 1 104 ? 24.034 -11.905 -19.531 1.00 63.41 104 PRO A N 1
ATOM 811 C CA . PRO A 1 104 ? 24.602 -11.096 -20.609 1.00 63.41 104 PRO A CA 1
ATOM 812 C C . PRO A 1 104 ? 23.613 -10.806 -21.747 1.00 63.41 104 PRO A C 1
ATOM 814 O O . PRO A 1 104 ? 23.569 -9.681 -22.244 1.00 63.41 104 PRO A O 1
ATOM 817 N N . ASP A 1 105 ? 22.783 -11.788 -22.110 1.00 64.19 105 ASP A N 1
ATOM 818 C CA . ASP A 1 105 ? 21.779 -11.650 -23.169 1.00 64.19 105 ASP A CA 1
ATOM 819 C C . ASP A 1 105 ? 20.673 -10.672 -22.768 1.00 64.19 105 ASP A C 1
ATOM 821 O O . ASP A 1 105 ? 20.336 -9.766 -23.539 1.00 64.19 105 ASP A O 1
ATOM 825 N N . LYS A 1 106 ? 20.176 -10.775 -21.527 1.00 64.50 106 LYS A N 1
ATOM 826 C CA . LYS A 1 106 ? 19.195 -9.822 -21.006 1.00 64.50 106 LYS A CA 1
ATOM 827 C C . LYS A 1 106 ? 19.785 -8.427 -20.904 1.00 64.50 106 LYS A C 1
ATOM 829 O O . LYS A 1 106 ? 19.128 -7.439 -21.226 1.00 64.50 106 LYS A O 1
ATOM 834 N N . MET A 1 107 ? 21.055 -8.338 -20.523 1.00 67.81 107 MET A N 1
ATOM 835 C CA . MET A 1 107 ? 21.753 -7.070 -20.452 1.00 67.81 107 MET A CA 1
ATOM 836 C C . MET A 1 107 ? 21.869 -6.397 -21.816 1.00 67.81 107 MET A C 1
ATOM 838 O O . MET A 1 107 ? 21.537 -5.219 -21.937 1.00 67.81 107 MET A O 1
ATOM 842 N N . ALA A 1 108 ? 22.262 -7.141 -22.846 1.00 65.25 108 ALA A N 1
ATOM 843 C CA . ALA A 1 108 ? 22.328 -6.636 -24.211 1.00 65.25 108 ALA A CA 1
ATOM 844 C C . ALA A 1 108 ? 20.942 -6.233 -24.752 1.00 65.25 108 ALA A C 1
ATOM 846 O O . ALA A 1 108 ? 20.812 -5.207 -25.434 1.00 65.25 108 ALA A O 1
ATOM 847 N N . GLU A 1 109 ? 19.893 -6.999 -24.426 1.00 64.50 109 GLU A N 1
ATOM 848 C CA . GLU A 1 109 ? 18.510 -6.656 -24.769 1.00 64.50 109 GLU A CA 1
ATOM 849 C C . GLU A 1 109 ? 18.122 -5.312 -24.152 1.00 64.50 109 GLU A C 1
ATOM 851 O O . GLU A 1 109 ? 17.722 -4.392 -24.872 1.00 64.50 109 GLU A O 1
ATOM 856 N N . LEU A 1 110 ? 18.290 -5.170 -22.836 1.00 60.19 110 LEU A N 1
ATOM 857 C CA . LEU A 1 110 ? 17.935 -3.948 -22.135 1.00 60.19 110 LEU A CA 1
ATOM 858 C C . LEU A 1 110 ? 18.758 -2.765 -22.653 1.00 60.19 110 LEU A C 1
ATOM 860 O O . LEU A 1 110 ? 18.180 -1.712 -22.908 1.00 60.19 110 LEU A O 1
ATOM 864 N N . GLN A 1 111 ? 20.064 -2.929 -22.902 1.00 66.00 111 GLN A N 1
ATOM 865 C CA . GLN A 1 111 ? 20.939 -1.875 -23.453 1.00 66.00 111 GLN A CA 1
ATOM 866 C C . GLN A 1 111 ? 20.493 -1.391 -24.819 1.00 66.00 111 GLN A C 1
ATOM 868 O O . GLN A 1 111 ? 20.635 -0.212 -25.137 1.00 66.00 111 GLN A O 1
ATOM 873 N N . THR A 1 112 ? 19.880 -2.273 -25.597 1.00 61.72 112 THR A N 1
ATOM 874 C CA . THR A 1 112 ? 19.266 -1.905 -26.869 1.00 61.72 112 THR A CA 1
ATOM 875 C C . THR A 1 112 ? 17.976 -1.095 -26.681 1.00 61.72 112 THR A C 1
ATOM 877 O O . THR A 1 112 ? 17.611 -0.326 -27.568 1.00 61.72 112 THR A O 1
ATOM 880 N N . ILE A 1 113 ? 17.268 -1.275 -25.562 1.00 53.81 113 ILE A N 1
ATOM 881 C CA . ILE A 1 113 ? 15.976 -0.636 -25.268 1.00 53.81 113 ILE A CA 1
ATOM 882 C C . ILE A 1 113 ? 16.158 0.719 -24.572 1.00 53.81 113 ILE A C 1
ATOM 884 O O . ILE A 1 113 ? 15.536 1.694 -24.988 1.00 53.81 113 ILE A O 1
ATOM 888 N N . PHE A 1 114 ? 16.998 0.781 -23.538 1.00 51.66 114 PHE A N 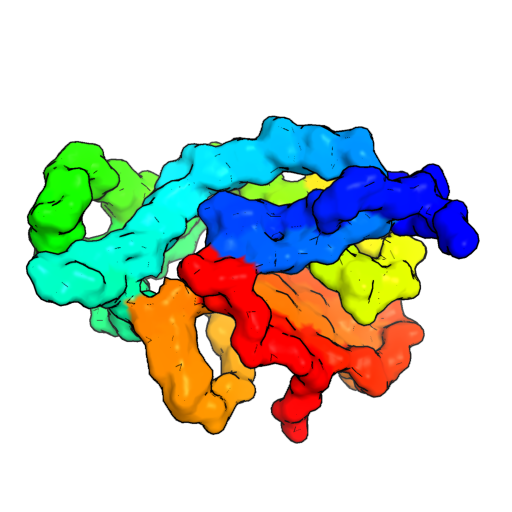1
ATOM 889 C CA . PHE A 1 114 ? 17.166 1.954 -22.669 1.00 51.66 114 PHE A CA 1
ATOM 890 C C . PHE A 1 114 ? 18.478 2.715 -22.910 1.00 51.66 114 PHE A C 1
ATOM 892 O O . PHE A 1 114 ? 18.661 3.818 -22.411 1.00 51.66 114 PHE A O 1
ATOM 899 N N . GLY A 1 115 ? 19.396 2.158 -23.704 1.00 55.22 115 GLY A N 1
ATOM 900 C CA . GLY A 1 115 ? 20.739 2.706 -23.864 1.00 55.22 115 GLY A CA 1
ATOM 901 C C . GLY A 1 115 ? 21.701 2.232 -22.772 1.00 55.22 115 GLY A C 1
ATOM 902 O O . GLY A 1 115 ? 21.311 1.790 -21.692 1.00 55.22 115 GLY A O 1
ATOM 903 N N . HIS A 1 116 ? 22.996 2.284 -23.081 1.00 53.81 116 HIS A N 1
ATOM 904 C CA . HIS A 1 116 ? 24.043 1.677 -22.256 1.00 53.81 116 HIS A CA 1
ATOM 905 C C . HIS A 1 116 ? 24.221 2.377 -20.891 1.00 53.81 116 HIS A C 1
ATOM 907 O O . HIS A 1 116 ? 24.511 1.716 -19.892 1.00 53.81 116 HIS A O 1
ATOM 913 N N . ASP A 1 117 ? 23.994 3.693 -20.838 1.00 51.53 117 ASP A N 1
ATOM 914 C CA . ASP A 1 117 ? 24.197 4.529 -19.646 1.00 51.53 117 ASP A CA 1
ATOM 915 C C . ASP A 1 117 ? 23.050 4.428 -18.627 1.00 51.53 117 ASP A C 1
ATOM 917 O O . ASP A 1 117 ? 23.270 4.617 -17.432 1.00 51.53 117 ASP A O 1
ATOM 921 N N . GLU A 1 118 ? 21.840 4.063 -19.064 1.00 49.69 118 GLU A N 1
ATOM 922 C CA . GLU A 1 118 ? 20.679 3.899 -18.172 1.00 49.69 118 GLU A CA 1
ATOM 923 C C . GLU A 1 118 ? 20.704 2.569 -17.400 1.00 49.69 118 GLU A C 1
ATOM 925 O O . GLU A 1 118 ? 19.961 2.384 -16.439 1.00 49.69 118 GLU A O 1
ATOM 930 N N . ILE A 1 119 ? 21.583 1.645 -17.795 1.00 50.97 119 ILE A N 1
ATOM 931 C CA . ILE A 1 119 ? 21.574 0.250 -17.337 1.00 50.97 119 ILE A CA 1
ATOM 932 C C . ILE A 1 119 ? 22.757 -0.119 -16.462 1.00 50.97 119 ILE A C 1
ATOM 934 O O . ILE A 1 119 ? 22.652 -1.004 -15.619 1.00 50.97 119 ILE A O 1
ATOM 938 N N . LEU A 1 120 ? 23.887 0.563 -16.624 1.00 46.03 120 LEU A N 1
ATOM 939 C CA . LEU A 1 120 ? 25.021 0.440 -15.710 1.00 46.03 120 LEU A CA 1
ATOM 940 C C . LEU A 1 120 ? 24.641 0.595 -14.218 1.00 46.03 120 LEU A C 1
ATOM 942 O O . LEU A 1 120 ? 25.189 -0.162 -13.417 1.00 46.03 120 LEU A O 1
ATOM 946 N N . PRO A 1 121 ? 23.674 1.455 -13.824 1.00 47.12 121 PRO A N 1
ATOM 947 C CA . PRO A 1 121 ? 23.173 1.516 -12.449 1.00 47.12 121 PRO A CA 1
ATOM 948 C C . PRO A 1 121 ? 22.457 0.244 -11.969 1.00 47.12 121 PRO A C 1
ATOM 950 O O . PRO A 1 121 ? 22.266 0.088 -10.769 1.00 47.12 121 PRO A O 1
ATOM 953 N N . LEU A 1 122 ? 22.057 -0.656 -12.877 1.00 47.03 122 LEU A N 1
ATOM 954 C CA . LEU A 1 122 ? 21.241 -1.837 -12.574 1.00 47.03 122 LEU A CA 1
ATOM 955 C C . LEU A 1 122 ? 22.032 -3.038 -12.066 1.00 47.03 122 LEU A C 1
ATOM 957 O O . LEU A 1 122 ? 21.453 -3.931 -11.454 1.00 47.03 122 LEU A O 1
ATOM 961 N N . LYS A 1 123 ? 23.351 -3.050 -12.285 1.00 46.19 123 LYS A N 1
ATOM 962 C CA . LYS A 1 123 ? 24.233 -4.114 -11.783 1.00 46.19 123 LYS A CA 1
ATOM 963 C C . LYS A 1 123 ? 24.344 -4.125 -10.256 1.00 46.19 123 LYS A C 1
ATOM 965 O O . LYS A 1 123 ? 24.670 -5.154 -9.682 1.00 46.19 123 LYS A O 1
ATOM 970 N N . GLU A 1 124 ? 24.066 -2.994 -9.611 1.00 47.88 124 GLU A N 1
ATOM 971 C CA . GLU A 1 124 ? 24.098 -2.827 -8.157 1.00 47.88 124 GLU A CA 1
ATOM 972 C C . GLU A 1 124 ? 23.017 -1.819 -7.735 1.00 47.88 124 GLU A C 1
ATOM 974 O O . GLU A 1 124 ? 23.323 -0.715 -7.278 1.00 47.88 124 GLU A O 1
ATOM 979 N N . VAL A 1 125 ? 21.733 -2.158 -7.906 1.00 48.62 125 VAL A N 1
ATOM 980 C CA . VAL A 1 125 ? 20.657 -1.299 -7.385 1.00 48.62 125 VAL A CA 1
ATOM 981 C C . VAL A 1 125 ? 20.473 -1.520 -5.890 1.00 48.62 125 VAL A C 1
ATOM 983 O O . VAL A 1 125 ? 19.483 -2.087 -5.453 1.00 48.62 125 VAL A O 1
ATOM 986 N N . LYS A 1 126 ? 21.415 -1.045 -5.079 1.00 49.06 126 LYS A N 1
ATOM 987 C CA . LYS A 1 126 ? 21.178 -0.988 -3.636 1.00 49.06 126 LYS A CA 1
ATOM 988 C C . LYS A 1 126 ? 19.983 -0.083 -3.372 1.00 49.06 126 LYS A C 1
ATOM 990 O O . LYS A 1 126 ? 19.914 1.016 -3.928 1.00 49.06 126 LYS A O 1
ATOM 995 N N . PHE A 1 127 ? 19.085 -0.528 -2.502 1.00 53.56 127 PHE A N 1
ATOM 996 C CA . PHE A 1 127 ? 18.098 0.361 -1.911 1.00 53.56 127 PHE A CA 1
ATOM 997 C C . PHE A 1 127 ? 18.816 1.567 -1.335 1.00 53.56 127 PHE A C 1
ATOM 999 O O . PHE A 1 127 ? 19.705 1.425 -0.494 1.00 53.56 127 PHE A O 1
ATOM 1006 N N . THR A 1 128 ? 18.471 2.751 -1.827 1.00 56.22 128 THR A N 1
ATOM 1007 C CA . THR A 1 128 ? 19.148 3.955 -1.358 1.00 56.22 128 THR A CA 1
ATOM 1008 C C . THR A 1 128 ? 18.561 4.464 -0.046 1.00 56.22 128 THR A C 1
ATOM 1010 O O . THR A 1 128 ? 19.264 5.163 0.681 1.00 56.22 128 THR A O 1
ATOM 1013 N N . ASP A 1 129 ? 17.323 4.073 0.290 1.00 69.88 129 ASP A N 1
ATOM 1014 C CA . ASP A 1 129 ? 16.647 4.504 1.516 1.00 69.88 129 ASP A CA 1
ATOM 1015 C C . ASP A 1 129 ? 15.620 3.464 2.034 1.00 69.88 129 ASP A C 1
ATOM 1017 O O . ASP A 1 129 ? 14.415 3.544 1.773 1.00 69.88 129 ASP A O 1
ATOM 1021 N N . GLU A 1 130 ? 16.098 2.462 2.785 1.00 73.12 130 GLU A N 1
ATOM 1022 C CA . GLU A 1 130 ? 15.255 1.424 3.415 1.00 73.12 130 GLU A CA 1
ATOM 1023 C C . GLU A 1 130 ? 14.161 2.010 4.321 1.00 73.12 130 GLU A C 1
ATOM 1025 O O . GLU A 1 130 ? 13.044 1.490 4.393 1.00 73.12 130 GLU A O 1
ATOM 1030 N N . GLU A 1 131 ? 14.457 3.121 4.997 1.00 80.69 131 GLU A N 1
ATOM 1031 C CA . GLU A 1 131 ? 13.510 3.798 5.880 1.00 80.69 131 GLU A CA 1
ATOM 1032 C C . GLU A 1 131 ? 12.342 4.403 5.097 1.00 80.69 131 GLU A C 1
ATOM 1034 O O . GLU A 1 131 ? 11.193 4.326 5.543 1.00 80.69 131 GLU A O 1
ATOM 1039 N N . ILE A 1 132 ? 12.594 4.963 3.912 1.00 84.75 132 ILE A N 1
ATOM 1040 C CA . ILE A 1 132 ? 11.526 5.456 3.034 1.00 84.75 132 ILE A CA 1
ATOM 1041 C C . ILE A 1 132 ? 10.650 4.317 2.520 1.00 84.75 132 ILE A C 1
ATOM 1043 O O . ILE A 1 132 ? 9.427 4.444 2.552 1.00 84.75 132 ILE A O 1
ATOM 1047 N N . ILE A 1 133 ? 11.233 3.184 2.131 1.00 80.50 133 ILE A N 1
ATOM 1048 C CA . ILE A 1 133 ? 10.464 2.011 1.683 1.00 80.50 133 ILE A CA 1
ATOM 1049 C C . ILE A 1 133 ? 9.573 1.489 2.805 1.00 80.50 133 ILE A C 1
ATOM 1051 O O . ILE A 1 133 ? 8.380 1.250 2.610 1.00 80.50 133 ILE A O 1
ATOM 1055 N N . LYS A 1 134 ? 10.128 1.372 4.011 1.00 83.00 134 LYS A N 1
ATOM 1056 C CA . LYS A 1 134 ? 9.389 0.940 5.196 1.00 83.00 134 LYS A CA 1
ATOM 1057 C C . LYS A 1 134 ? 8.228 1.883 5.520 1.00 83.00 134 LYS A C 1
ATOM 1059 O O . LYS A 1 134 ? 7.127 1.418 5.824 1.00 83.00 134 LYS A O 1
ATOM 1064 N N . LYS A 1 135 ? 8.449 3.199 5.437 1.00 89.94 135 LYS A N 1
ATOM 1065 C CA . LYS A 1 135 ? 7.397 4.213 5.614 1.00 89.94 135 LYS A CA 1
ATOM 1066 C C . LYS A 1 135 ? 6.312 4.100 4.558 1.00 89.94 135 LYS A C 1
ATOM 1068 O O . LYS A 1 135 ? 5.136 4.137 4.913 1.00 89.94 135 LYS A O 1
ATOM 1073 N N . GLU A 1 136 ? 6.695 3.925 3.300 1.00 91.81 136 GLU A N 1
ATOM 1074 C CA . GLU A 1 136 ? 5.752 3.812 2.196 1.00 91.81 136 GLU A CA 1
ATOM 1075 C C . GLU A 1 136 ? 4.892 2.549 2.318 1.00 91.81 136 GLU A C 1
ATOM 1077 O O . GLU A 1 136 ? 3.667 2.623 2.245 1.00 91.81 136 GLU A O 1
ATOM 1082 N N . HIS A 1 137 ? 5.490 1.396 2.616 1.00 89.69 137 HIS A N 1
ATOM 1083 C CA . HIS A 1 137 ? 4.738 0.158 2.827 1.00 89.69 137 HIS A CA 1
ATOM 1084 C C . HIS A 1 137 ? 3.802 0.250 4.041 1.00 89.69 137 HIS A C 1
ATOM 1086 O O . HIS A 1 137 ? 2.643 -0.162 3.962 1.00 89.69 137 HIS A O 1
ATOM 1092 N N . ALA A 1 138 ? 4.251 0.845 5.152 1.00 91.88 138 ALA A N 1
ATOM 1093 C CA . ALA A 1 138 ? 3.386 1.099 6.305 1.00 91.88 138 ALA A CA 1
ATOM 1094 C C . ALA A 1 138 ? 2.211 2.025 5.946 1.00 91.88 138 ALA A C 1
ATOM 1096 O O . ALA A 1 138 ? 1.073 1.776 6.359 1.00 91.88 138 ALA A O 1
ATOM 1097 N N . LYS A 1 139 ? 2.471 3.065 5.145 1.00 95.25 139 LYS A N 1
ATOM 1098 C CA . LYS A 1 139 ? 1.464 3.994 4.622 1.00 95.25 139 LYS A CA 1
ATOM 1099 C C . LYS A 1 139 ? 0.435 3.269 3.748 1.00 95.25 139 LYS A C 1
ATOM 1101 O O . LYS A 1 139 ? -0.769 3.431 3.977 1.00 95.25 139 LYS A O 1
ATOM 1106 N N . MET A 1 140 ? 0.889 2.449 2.804 1.00 95.38 140 MET A N 1
ATOM 1107 C CA . MET A 1 140 ? 0.044 1.643 1.920 1.00 95.38 140 MET A CA 1
ATOM 1108 C C . MET A 1 140 ? -0.836 0.678 2.720 1.00 95.38 140 MET A C 1
ATOM 1110 O O . MET A 1 140 ? -2.059 0.716 2.584 1.00 95.38 140 MET A O 1
ATOM 1114 N N . LEU A 1 141 ? -0.243 -0.128 3.610 1.00 94.88 141 LEU A N 1
ATOM 1115 C CA . LEU A 1 141 ? -0.970 -1.077 4.461 1.00 94.88 141 LEU A CA 1
ATOM 1116 C C . LEU A 1 141 ? -2.042 -0.372 5.297 1.00 94.88 141 LEU A C 1
ATOM 1118 O O . LEU A 1 141 ? -3.197 -0.799 5.315 1.00 94.88 141 LEU A O 1
ATOM 1122 N N . LEU A 1 142 ? -1.689 0.735 5.955 1.00 96.12 142 LEU A N 1
ATOM 1123 C CA . LEU A 1 142 ? -2.624 1.499 6.776 1.00 96.12 142 LEU A CA 1
ATOM 1124 C C . LEU A 1 142 ? -3.748 2.113 5.936 1.00 96.12 142 LEU A C 1
ATOM 1126 O O . LEU A 1 142 ? -4.917 2.019 6.313 1.00 96.12 142 LEU A O 1
ATOM 1130 N N . GLY A 1 143 ? -3.405 2.745 4.812 1.00 96.25 143 GLY A N 1
ATOM 1131 C CA . GLY A 1 143 ? -4.350 3.454 3.951 1.00 96.25 143 GLY A CA 1
ATOM 1132 C C . GLY A 1 143 ? -5.331 2.518 3.249 1.00 96.25 143 GLY A C 1
ATOM 1133 O O . GLY A 1 143 ? -6.526 2.818 3.204 1.00 96.25 143 GLY A O 1
ATOM 1134 N N . LEU A 1 144 ? -4.850 1.374 2.754 1.00 96.06 144 LEU A N 1
ATOM 1135 C CA . LEU A 1 144 ? -5.668 0.345 2.110 1.00 96.06 144 LEU A CA 1
ATOM 1136 C C . LEU A 1 144 ? -6.540 -0.391 3.124 1.00 96.06 144 LEU A C 1
ATOM 1138 O O . LEU A 1 144 ? -7.753 -0.465 2.938 1.00 96.06 144 LEU A O 1
ATOM 1142 N N . THR A 1 145 ? -5.962 -0.876 4.225 1.00 96.31 145 THR A N 1
ATOM 1143 C CA . THR A 1 145 ? -6.727 -1.631 5.228 1.00 96.31 145 THR A CA 1
ATOM 1144 C C . THR A 1 145 ? -7.810 -0.760 5.842 1.00 96.31 145 THR A C 1
ATOM 1146 O O . THR A 1 145 ? -8.963 -1.164 5.864 1.00 96.31 145 THR A O 1
ATOM 1149 N N . SER A 1 146 ? -7.498 0.484 6.217 1.00 96.00 146 SER A N 1
ATOM 1150 C CA . SER A 1 146 ? -8.498 1.410 6.770 1.00 96.00 146 SER A CA 1
ATOM 1151 C C . SER A 1 146 ? -9.627 1.732 5.787 1.00 96.00 146 SER A C 1
ATOM 1153 O O . SER A 1 146 ? -10.760 1.943 6.201 1.00 96.00 146 SER A O 1
ATOM 1155 N N . LYS A 1 147 ? -9.344 1.759 4.477 1.00 94.75 147 LYS A N 1
ATOM 1156 C CA . LYS A 1 147 ? -10.363 2.008 3.447 1.00 94.75 147 LYS A CA 1
ATOM 1157 C C . LYS A 1 147 ? -11.397 0.882 3.375 1.00 94.75 147 LYS A C 1
ATOM 1159 O O . LYS A 1 147 ? -12.566 1.156 3.107 1.00 94.75 147 LYS A O 1
ATOM 1164 N N . TYR A 1 148 ? -10.958 -0.365 3.525 1.00 94.69 148 TYR A N 1
ATOM 1165 C CA . TYR A 1 148 ? -11.801 -1.548 3.325 1.00 94.69 148 TYR A CA 1
ATOM 1166 C C . TYR A 1 148 ? -12.270 -2.198 4.631 1.00 94.69 148 TYR A C 1
ATOM 1168 O O . TYR A 1 148 ? -13.259 -2.925 4.624 1.00 94.69 148 TYR A O 1
ATOM 1176 N N . LEU A 1 149 ? -11.613 -1.877 5.741 1.00 94.88 149 LEU A N 1
ATOM 1177 C CA . LEU A 1 149 ? -11.945 -2.293 7.095 1.00 94.88 149 LEU A CA 1
ATOM 1178 C C . LEU A 1 149 ? -11.832 -1.072 8.031 1.00 94.88 149 LEU A C 1
ATOM 1180 O O . LEU A 1 149 ? -10.809 -0.900 8.696 1.00 94.88 149 LEU A O 1
ATOM 1184 N N . PRO A 1 150 ? -12.851 -0.190 8.083 1.00 93.19 150 PRO A N 1
ATOM 1185 C CA . PRO A 1 150 ? -12.778 1.080 8.818 1.00 93.19 150 PRO A CA 1
ATOM 1186 C C . PRO A 1 150 ? -12.425 0.941 10.305 1.00 93.19 150 PRO A C 1
ATOM 1188 O O . PRO A 1 150 ? -11.703 1.777 10.852 1.00 93.19 150 PRO A O 1
ATOM 1191 N N . ASP A 1 151 ? -12.853 -0.143 10.953 1.00 93.38 151 ASP A N 1
ATOM 1192 C CA . ASP A 1 151 ? -12.546 -0.411 12.364 1.00 93.38 151 ASP A CA 1
ATOM 1193 C C . ASP A 1 151 ? -11.046 -0.647 12.615 1.00 93.38 151 ASP A C 1
ATOM 1195 O O . ASP A 1 151 ? -10.555 -0.450 13.729 1.00 93.38 151 ASP A O 1
ATOM 1199 N N . PHE A 1 152 ? -10.266 -0.961 11.573 1.00 95.44 152 PHE A N 1
ATOM 1200 C CA . PHE A 1 152 ? -8.807 -1.038 11.655 1.00 95.44 152 PHE A CA 1
ATOM 1201 C C . PHE A 1 152 ? -8.173 0.272 12.118 1.00 95.44 152 PHE A C 1
ATOM 1203 O O . PHE A 1 152 ? -7.171 0.240 12.832 1.00 95.44 152 PHE A O 1
ATOM 1210 N N . ILE A 1 153 ? -8.775 1.423 11.801 1.00 95.00 153 ILE A N 1
ATOM 1211 C CA . ILE A 1 153 ? -8.243 2.753 12.131 1.00 95.00 153 ILE A CA 1
ATOM 1212 C C . ILE A 1 153 ? -7.960 2.899 13.632 1.00 95.00 153 ILE A C 1
ATOM 1214 O O . ILE A 1 153 ? -6.993 3.567 14.013 1.00 95.00 153 ILE A O 1
ATOM 1218 N N . ILE A 1 154 ? -8.781 2.299 14.494 1.00 92.88 154 ILE A N 1
ATOM 1219 C CA . ILE A 1 154 ? -8.653 2.437 15.951 1.00 92.88 154 ILE A CA 1
ATOM 1220 C C . ILE A 1 154 ? -7.768 1.366 16.601 1.00 92.88 154 ILE A C 1
ATOM 1222 O O . ILE A 1 154 ? -7.519 1.457 17.803 1.00 92.88 154 ILE A O 1
ATOM 1226 N N . SER A 1 155 ? -7.260 0.406 15.826 1.00 93.88 155 SER A N 1
ATOM 1227 C CA . SER A 1 155 ? -6.393 -0.669 16.315 1.00 93.88 155 SER A CA 1
ATOM 1228 C C . SER A 1 155 ? -5.012 -0.157 16.770 1.00 93.88 155 SER A C 1
ATOM 1230 O O . SER A 1 155 ? -4.487 0.841 16.266 1.00 93.88 155 SER A O 1
ATOM 1232 N N . LYS A 1 156 ? -4.397 -0.869 17.716 1.00 92.62 156 LYS A N 1
ATOM 1233 C CA . LYS A 1 156 ? -2.983 -0.754 18.104 1.00 92.62 156 LYS A CA 1
ATOM 1234 C C . LYS A 1 156 ? -2.062 -1.056 16.927 1.00 92.62 156 LYS A C 1
ATOM 1236 O O . LYS A 1 156 ? -1.031 -0.405 16.800 1.00 92.62 156 LYS A O 1
ATOM 1241 N N . THR A 1 157 ? -2.427 -1.995 16.050 1.00 92.56 157 THR A N 1
ATOM 1242 C CA . THR A 1 157 ? -1.644 -2.260 14.831 1.00 92.56 157 THR A CA 1
ATOM 1243 C C . THR A 1 157 ? -1.638 -1.045 13.897 1.00 92.56 157 THR A C 1
ATOM 1245 O O . THR A 1 157 ? -0.586 -0.661 13.391 1.00 92.56 157 THR A O 1
ATOM 1248 N N . ALA A 1 158 ? -2.771 -0.355 13.730 1.00 94.38 158 ALA A N 1
ATOM 1249 C CA . ALA A 1 158 ? -2.806 0.908 12.994 1.00 94.38 158 ALA A CA 1
ATOM 1250 C C . ALA A 1 158 ? -1.977 2.005 13.679 1.00 94.38 158 ALA A C 1
ATOM 1252 O O . ALA A 1 158 ? -1.287 2.758 12.995 1.00 94.38 158 ALA A O 1
ATOM 1253 N N . ASP A 1 159 ? -1.995 2.093 15.013 1.00 92.88 159 ASP A N 1
ATOM 1254 C CA . ASP A 1 159 ? -1.127 3.022 15.754 1.00 92.88 159 ASP A CA 1
ATOM 1255 C C . ASP A 1 159 ? 0.364 2.711 15.544 1.00 92.88 159 ASP A C 1
ATOM 1257 O O . ASP A 1 159 ? 1.165 3.628 15.355 1.00 92.88 159 ASP A O 1
ATOM 1261 N N . PHE A 1 160 ? 0.736 1.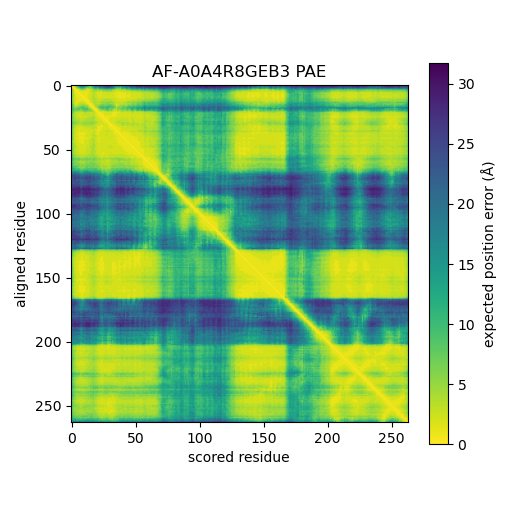430 15.494 1.00 91.25 160 PHE A N 1
ATOM 1262 C CA . PHE A 1 160 ? 2.088 1.001 15.151 1.00 91.25 160 PHE A CA 1
ATOM 1263 C C . PHE A 1 160 ? 2.491 1.440 13.735 1.00 91.25 160 PHE A C 1
ATOM 1265 O O . PHE A 1 160 ? 3.547 2.054 13.569 1.00 91.25 160 PHE A O 1
ATOM 1272 N N . LEU A 1 161 ? 1.633 1.230 12.731 1.00 93.06 161 LEU A N 1
ATOM 1273 C CA . LEU A 1 161 ? 1.905 1.682 11.362 1.00 93.06 161 LEU A CA 1
ATOM 1274 C C . LEU A 1 161 ? 2.064 3.210 11.290 1.00 93.06 161 LEU A C 1
ATOM 1276 O O . LEU A 1 161 ? 3.003 3.698 10.667 1.00 93.06 161 LEU A O 1
ATOM 1280 N N . ARG A 1 162 ? 1.225 3.987 11.991 1.00 93.94 162 ARG A N 1
ATOM 1281 C CA . ARG A 1 162 ? 1.376 5.458 12.076 1.00 93.94 162 ARG A CA 1
ATOM 1282 C C . ARG A 1 162 ? 2.723 5.879 12.650 1.00 93.94 162 ARG A C 1
ATOM 1284 O O . ARG A 1 162 ? 3.285 6.881 12.209 1.00 93.94 162 ARG A O 1
ATOM 1291 N N . ASN A 1 163 ? 3.225 5.144 13.638 1.00 90.44 163 ASN A N 1
ATOM 1292 C CA . ASN A 1 163 ? 4.518 5.429 14.249 1.00 90.44 163 ASN A CA 1
ATOM 1293 C C . ASN A 1 163 ? 5.670 5.188 13.273 1.00 90.44 163 ASN A C 1
ATOM 1295 O O . ASN A 1 163 ? 6.582 6.010 13.236 1.00 90.44 163 ASN A O 1
ATOM 1299 N N . ILE A 1 164 ? 5.593 4.142 12.442 1.00 89.94 164 ILE A N 1
ATOM 1300 C CA . ILE A 1 164 ? 6.554 3.922 11.352 1.00 89.94 164 ILE A CA 1
ATOM 1301 C C . ILE A 1 164 ? 6.517 5.103 10.376 1.00 89.94 164 ILE A C 1
ATOM 1303 O O . ILE A 1 164 ? 7.549 5.724 10.131 1.00 89.94 164 ILE A O 1
ATOM 1307 N N . ILE A 1 165 ? 5.327 5.453 9.873 1.00 92.50 165 ILE A N 1
ATOM 1308 C CA . ILE A 1 165 ? 5.139 6.508 8.864 1.00 92.50 165 ILE A CA 1
ATOM 1309 C C . ILE A 1 165 ? 5.722 7.845 9.357 1.00 92.50 165 ILE A C 1
ATOM 1311 O O . ILE A 1 165 ? 6.490 8.497 8.649 1.00 92.50 165 ILE A O 1
ATOM 1315 N N . TRP A 1 166 ? 5.403 8.241 10.595 1.00 92.69 166 TRP A N 1
ATOM 1316 C CA . TRP A 1 166 ? 5.735 9.570 11.125 1.00 92.69 166 TRP A CA 1
ATOM 1317 C C . TRP A 1 166 ? 6.949 9.618 12.059 1.00 92.69 166 TRP A C 1
ATOM 1319 O O . TRP A 1 166 ? 7.260 10.688 12.581 1.00 92.69 166 TRP A O 1
ATOM 1329 N N . GLY A 1 167 ? 7.628 8.493 12.295 1.00 78.06 167 GLY A N 1
ATOM 1330 C CA . GLY A 1 167 ? 8.808 8.422 13.164 1.00 78.06 167 GLY A CA 1
ATOM 1331 C C . GLY A 1 167 ? 8.532 8.770 14.632 1.00 78.06 167 GLY A C 1
ATOM 1332 O O . GLY A 1 167 ? 9.411 9.291 15.317 1.00 78.06 167 GLY A O 1
ATOM 1333 N N . LYS A 1 168 ? 7.310 8.537 15.126 1.00 65.94 168 LYS A N 1
ATOM 1334 C CA . LYS A 1 168 ? 6.983 8.736 16.548 1.00 65.94 168 LYS A CA 1
ATOM 1335 C C . LYS A 1 168 ? 7.410 7.509 17.352 1.00 65.94 168 LYS A C 1
ATOM 1337 O O . LYS A 1 168 ? 7.205 6.380 16.919 1.00 65.94 168 LYS A O 1
ATOM 1342 N N . GLN A 1 169 ? 8.000 7.735 18.526 1.00 43.59 169 GLN A N 1
ATOM 1343 C CA . GLN A 1 169 ? 8.481 6.668 19.404 1.00 43.59 169 GLN A CA 1
ATOM 1344 C C . GLN A 1 169 ? 7.314 5.755 19.812 1.00 43.59 169 GLN A C 1
ATOM 1346 O O . GLN A 1 169 ? 6.292 6.227 20.315 1.00 43.59 169 GLN A O 1
ATOM 1351 N N . VAL A 1 170 ? 7.457 4.450 19.580 1.00 45.62 170 VAL A N 1
ATOM 1352 C CA . VAL A 1 170 ? 6.471 3.455 20.005 1.00 45.62 170 VAL A CA 1
ATOM 1353 C C . VAL A 1 170 ? 6.529 3.352 21.526 1.00 45.62 170 VAL A C 1
ATOM 1355 O O . VAL A 1 170 ? 7.588 3.093 22.093 1.00 45.62 170 VAL A O 1
ATOM 1358 N N . VAL A 1 171 ? 5.397 3.548 22.199 1.00 36.50 171 VAL A N 1
ATOM 1359 C CA . VAL A 1 171 ? 5.268 3.223 23.623 1.00 36.50 171 VAL A CA 1
ATOM 1360 C C . VAL A 1 171 ? 4.783 1.778 23.723 1.00 36.50 171 VAL A C 1
ATOM 1362 O O . VAL A 1 171 ? 3.605 1.506 23.499 1.00 36.50 171 VAL A O 1
ATOM 1365 N N . GLY A 1 172 ? 5.701 0.861 24.035 1.00 44.44 172 GLY A N 1
ATOM 1366 C CA . GLY A 1 172 ? 5.429 -0.566 24.240 1.00 44.44 172 GLY A CA 1
ATOM 1367 C C . GLY A 1 172 ? 6.279 -1.482 23.356 1.00 44.44 172 GLY A C 1
ATOM 1368 O O . GLY A 1 172 ? 6.715 -1.091 22.276 1.00 44.44 172 GLY A O 1
ATOM 1369 N N . GLU A 1 173 ? 6.519 -2.704 23.830 1.00 38.78 173 GLU A N 1
ATOM 1370 C CA . GLU A 1 173 ? 7.187 -3.751 23.053 1.00 38.78 173 GLU A CA 1
ATOM 1371 C C . GLU A 1 173 ? 6.263 -4.220 21.920 1.00 38.78 173 GLU A C 1
ATOM 1373 O O . GLU A 1 173 ? 5.131 -4.648 22.157 1.00 38.78 173 GLU A O 1
ATOM 1378 N N . ILE A 1 174 ? 6.737 -4.124 20.677 1.00 41.88 174 ILE A N 1
ATOM 1379 C CA . ILE A 1 174 ? 6.106 -4.786 19.534 1.00 41.88 174 ILE A CA 1
ATOM 1380 C C . ILE A 1 174 ? 6.713 -6.185 19.469 1.00 41.88 174 ILE A C 1
ATOM 1382 O O . ILE A 1 174 ? 7.934 -6.294 19.351 1.00 41.88 174 ILE A O 1
ATOM 1386 N N . PRO A 1 175 ? 5.908 -7.252 19.545 1.00 41.84 175 PRO A N 1
ATOM 1387 C CA . PRO A 1 175 ? 6.430 -8.602 19.399 1.00 41.84 175 PRO A CA 1
ATOM 1388 C C . PRO A 1 175 ? 7.154 -8.773 18.053 1.00 41.84 175 PRO A C 1
ATOM 1390 O O . PRO A 1 175 ? 6.639 -8.320 17.034 1.00 41.84 175 PRO A O 1
ATOM 1393 N N . GLU A 1 176 ? 8.308 -9.451 18.020 1.00 41.66 176 GLU A N 1
ATOM 1394 C CA . GLU A 1 176 ? 9.126 -9.640 16.800 1.00 41.66 176 GLU A CA 1
ATOM 1395 C C . GLU A 1 176 ? 8.345 -10.231 15.608 1.00 41.66 176 GLU A C 1
ATOM 1397 O O . GLU A 1 176 ? 8.641 -9.937 14.456 1.00 41.66 176 GLU A O 1
ATOM 1402 N N . HIS A 1 177 ? 7.292 -11.013 15.858 1.00 39.19 177 HIS A N 1
ATOM 1403 C CA . HIS A 1 177 ? 6.423 -11.588 14.821 1.00 39.19 177 HIS A CA 1
ATOM 1404 C C . HIS A 1 177 ? 5.404 -10.599 14.217 1.00 39.19 177 HIS A C 1
ATOM 1406 O O . HIS A 1 177 ? 4.716 -10.947 13.260 1.00 39.19 177 HIS A O 1
ATOM 1412 N N . ASN A 1 178 ? 5.311 -9.383 14.763 1.00 38.38 178 ASN A N 1
ATOM 1413 C CA . ASN A 1 178 ? 4.486 -8.272 14.268 1.00 38.38 178 ASN A CA 1
ATOM 1414 C C . ASN A 1 178 ? 5.337 -7.189 13.585 1.00 38.38 178 ASN A C 1
ATOM 1416 O O . ASN A 1 178 ? 4.845 -6.095 13.297 1.00 38.38 178 ASN A O 1
ATOM 1420 N N . LEU A 1 179 ? 6.623 -7.472 13.351 1.00 45.34 179 LEU A N 1
ATOM 1421 C CA . LEU A 1 179 ? 7.444 -6.655 12.472 1.00 45.34 179 LEU A CA 1
ATOM 1422 C C . LEU A 1 179 ? 6.806 -6.651 11.081 1.00 45.34 179 LEU A C 1
ATOM 1424 O O . LEU A 1 179 ? 6.228 -7.647 10.653 1.00 45.34 179 LEU A O 1
ATOM 1428 N N . LEU A 1 180 ? 6.907 -5.522 10.381 1.00 46.03 180 LEU A N 1
ATOM 1429 C CA . LEU A 1 180 ? 6.672 -5.508 8.945 1.00 46.03 180 LEU A CA 1
ATOM 1430 C C . LEU A 1 180 ? 7.705 -6.453 8.339 1.00 46.03 180 LEU A C 1
ATOM 1432 O O . LEU A 1 180 ? 8.879 -6.099 8.224 1.00 46.03 180 LEU A O 1
ATOM 1436 N N . ILE A 1 181 ? 7.281 -7.668 8.024 1.00 45.94 181 ILE A N 1
ATOM 1437 C CA . ILE A 1 181 ? 8.148 -8.617 7.366 1.00 45.94 181 ILE A CA 1
ATOM 1438 C C . ILE A 1 181 ? 8.033 -8.301 5.880 1.00 45.94 181 ILE A C 1
ATOM 1440 O O . ILE A 1 181 ? 7.007 -8.551 5.248 1.00 45.94 181 ILE A O 1
ATOM 1444 N N . ILE A 1 182 ? 9.092 -7.719 5.332 1.00 43.31 182 ILE A N 1
ATOM 1445 C CA . ILE A 1 182 ? 9.331 -7.737 3.894 1.00 43.31 182 ILE A CA 1
ATOM 1446 C C . ILE A 1 182 ? 9.850 -9.150 3.615 1.00 43.31 182 ILE A C 1
ATOM 1448 O O . ILE A 1 182 ? 10.999 -9.451 3.921 1.00 43.31 182 ILE A O 1
ATOM 1452 N N . ARG A 1 183 ? 8.967 -10.063 3.194 1.00 36.38 183 ARG A N 1
ATOM 1453 C CA . ARG A 1 183 ? 9.309 -11.465 2.902 1.00 36.38 183 ARG A CA 1
ATOM 1454 C C . ARG A 1 183 ? 9.042 -11.782 1.441 1.00 36.38 183 ARG A C 1
ATOM 1456 O O . ARG A 1 183 ? 7.943 -11.555 0.960 1.00 36.38 183 ARG A O 1
ATOM 1463 N N . GLU A 1 184 ? 10.052 -12.341 0.793 1.00 37.69 184 GLU A N 1
ATOM 1464 C CA . GLU A 1 184 ? 10.124 -12.718 -0.623 1.00 37.69 184 GLU A CA 1
ATOM 1465 C C . GLU A 1 184 ? 9.435 -14.061 -0.905 1.00 37.69 184 GLU A C 1
ATOM 1467 O O . GLU A 1 184 ? 10.052 -14.995 -1.411 1.00 37.69 184 GLU A O 1
ATOM 1472 N N . GLU A 1 185 ? 8.165 -14.207 -0.539 1.00 31.88 185 GLU A N 1
ATOM 1473 C CA . GLU A 1 185 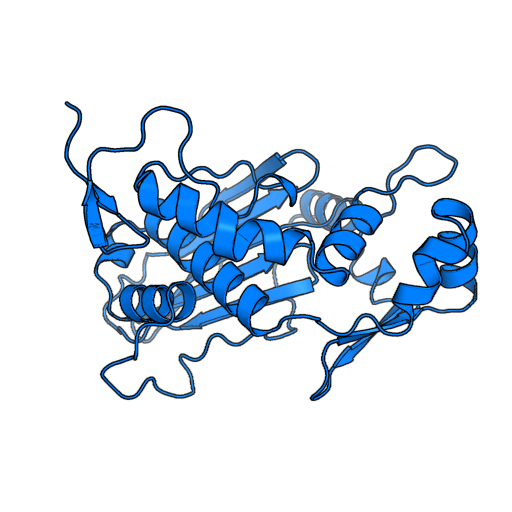? 7.419 -15.423 -0.871 1.00 31.88 185 GLU A CA 1
ATOM 1474 C C . GLU A 1 185 ? 6.126 -15.078 -1.606 1.00 31.88 185 GLU A C 1
ATOM 1476 O O . GLU A 1 185 ? 5.208 -14.468 -1.057 1.00 31.88 185 GLU A O 1
ATOM 1481 N N . ILE A 1 186 ? 6.072 -15.525 -2.863 1.00 33.62 186 ILE A N 1
ATOM 1482 C CA . ILE A 1 186 ? 4.878 -15.579 -3.701 1.00 33.62 186 ILE A CA 1
ATOM 1483 C C . ILE A 1 186 ? 3.865 -16.493 -3.003 1.00 33.62 186 ILE A C 1
ATOM 1485 O O . ILE A 1 186 ? 4.071 -17.703 -2.855 1.00 33.62 186 ILE A O 1
AT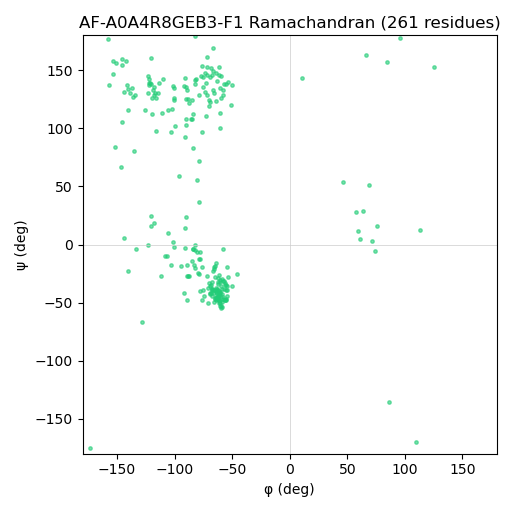OM 1489 N N . SER A 1 187 ? 2.752 -15.922 -2.553 1.00 39.06 187 SER A N 1
ATOM 1490 C CA . SER A 1 187 ? 1.642 -16.695 -2.005 1.00 39.06 187 SER A CA 1
ATOM 1491 C C . SER A 1 187 ? 0.707 -17.156 -3.124 1.00 39.06 187 SER A C 1
ATOM 1493 O O . SER A 1 187 ? -0.055 -16.364 -3.666 1.00 39.06 187 SER A O 1
ATOM 1495 N N . ARG A 1 188 ? 0.770 -18.466 -3.385 1.00 42.62 188 ARG A N 1
ATOM 1496 C CA . ARG A 1 188 ? -0.285 -19.432 -3.765 1.00 42.62 188 ARG A CA 1
ATOM 1497 C C . ARG A 1 188 ? -1.694 -18.931 -4.160 1.00 42.62 188 ARG A C 1
ATOM 1499 O O . ARG A 1 188 ? -2.309 -18.102 -3.498 1.00 42.62 188 ARG A O 1
ATOM 1506 N N . ASP A 1 189 ? -2.237 -19.662 -5.142 1.00 41.16 189 ASP A N 1
ATOM 1507 C CA . ASP A 1 189 ? -3.651 -19.821 -5.536 1.00 41.16 189 ASP A CA 1
ATOM 1508 C C . ASP A 1 189 ? -4.366 -18.615 -6.166 1.00 41.16 189 ASP A C 1
ATOM 1510 O O . ASP A 1 189 ? -5.513 -18.283 -5.855 1.00 41.16 189 ASP A O 1
ATOM 1514 N N . ILE A 1 190 ? -3.747 -18.033 -7.192 1.00 48.12 190 ILE A N 1
ATOM 1515 C CA . ILE A 1 190 ? -4.516 -17.436 -8.288 1.00 48.12 190 ILE A CA 1
ATOM 1516 C C . ILE A 1 190 ? -4.716 -18.529 -9.343 1.00 48.12 190 ILE A C 1
ATOM 1518 O O . ILE A 1 190 ? -3.866 -18.721 -10.196 1.00 48.12 190 ILE A O 1
ATOM 1522 N N . GLN A 1 191 ? -5.823 -19.274 -9.274 1.00 48.38 191 GLN A N 1
ATOM 1523 C CA . GLN A 1 191 ? -6.150 -20.345 -10.239 1.00 48.38 191 GLN A CA 1
ATOM 1524 C C . GLN A 1 191 ? -6.977 -19.860 -11.444 1.00 48.38 191 GLN A C 1
ATOM 1526 O O . GLN A 1 191 ? -7.706 -20.629 -12.064 1.00 48.38 191 GLN A O 1
ATOM 1531 N N . ASP A 1 192 ? -6.901 -18.573 -11.768 1.00 54.16 192 ASP A N 1
ATOM 1532 C CA . ASP A 1 192 ? -7.590 -18.003 -12.924 1.00 54.16 192 ASP A CA 1
ATOM 1533 C C . ASP A 1 192 ? -6.579 -17.871 -14.070 1.00 54.16 192 ASP A C 1
ATOM 1535 O O . ASP A 1 192 ? -5.739 -16.977 -14.044 1.00 54.16 192 ASP A O 1
ATOM 1539 N N . GLU A 1 193 ? -6.615 -18.792 -15.040 1.00 55.53 193 GLU A N 1
ATOM 1540 C CA . GLU A 1 193 ? -5.662 -18.851 -16.164 1.00 55.53 193 GLU A CA 1
ATOM 1541 C C . GLU A 1 193 ? -5.596 -17.539 -16.964 1.00 55.53 193 GLU A C 1
ATOM 1543 O O . GLU A 1 193 ? -4.517 -17.135 -17.411 1.00 55.53 193 GLU A O 1
ATOM 1548 N N . ASP A 1 194 ? -6.723 -16.835 -17.109 1.00 51.78 194 ASP A N 1
ATOM 1549 C CA . ASP A 1 194 ? -6.754 -15.530 -17.766 1.00 51.78 194 ASP A CA 1
ATOM 1550 C C . ASP A 1 194 ? -6.083 -14.469 -16.884 1.00 51.78 194 ASP A C 1
ATOM 1552 O O . ASP A 1 194 ? -5.355 -13.609 -17.389 1.00 51.78 194 ASP A O 1
ATOM 1556 N N . LEU A 1 195 ? -6.262 -14.543 -15.562 1.00 57.88 195 LEU A N 1
ATOM 1557 C CA . LEU A 1 195 ? -5.583 -13.648 -14.631 1.00 57.88 195 LEU A CA 1
ATOM 1558 C C . LEU A 1 195 ? -4.079 -13.912 -14.545 1.00 57.88 195 LEU A C 1
ATOM 1560 O O . LEU A 1 195 ? -3.327 -12.944 -14.560 1.00 57.88 195 LEU A O 1
ATOM 1564 N N . ILE A 1 196 ? -3.648 -15.176 -14.495 1.00 56.09 196 ILE A N 1
ATOM 1565 C CA . ILE A 1 196 ? -2.233 -15.579 -14.505 1.00 56.09 196 ILE A CA 1
ATOM 1566 C C . ILE A 1 196 ? -1.562 -14.986 -15.740 1.00 56.09 196 ILE A C 1
ATOM 1568 O O . ILE A 1 196 ? -0.563 -14.288 -15.626 1.00 56.09 196 ILE A O 1
ATOM 1572 N N . LYS A 1 197 ? -2.186 -15.121 -16.914 1.00 55.88 197 LYS A N 1
ATOM 1573 C CA . LYS A 1 197 ? -1.672 -14.522 -18.147 1.00 55.88 197 LYS A CA 1
ATOM 1574 C C . LYS A 1 197 ? -1.583 -12.992 -18.079 1.00 55.88 197 LYS A C 1
ATOM 1576 O O . LYS A 1 197 ? -0.625 -12.405 -18.573 1.00 55.88 197 LYS A O 1
ATOM 1581 N N . TYR A 1 198 ? -2.569 -12.319 -17.484 1.00 54.97 198 TYR A N 1
ATOM 1582 C CA . TYR A 1 198 ? -2.535 -10.861 -17.299 1.00 54.97 198 TYR A CA 1
ATOM 1583 C C . TYR A 1 198 ? -1.483 -10.410 -16.274 1.00 54.97 198 TYR A C 1
ATOM 1585 O O . TYR A 1 198 ? -0.883 -9.346 -16.439 1.00 54.97 198 TYR A O 1
ATOM 1593 N N . ILE A 1 199 ? -1.276 -11.197 -15.225 1.00 57.75 199 ILE A N 1
ATOM 1594 C CA . ILE A 1 199 ? -0.260 -11.006 -14.191 1.00 57.75 199 ILE A CA 1
ATOM 1595 C C . ILE A 1 199 ? 1.135 -11.164 -14.805 1.00 57.75 199 ILE A C 1
ATOM 1597 O O . ILE A 1 199 ? 1.937 -10.232 -14.710 1.00 57.75 199 ILE A O 1
ATOM 1601 N N . ASP A 1 200 ? 1.347 -12.249 -15.549 1.00 54.47 200 ASP A N 1
ATOM 1602 C CA . ASP A 1 200 ? 2.590 -12.576 -16.251 1.00 54.47 200 ASP A CA 1
ATOM 1603 C C . ASP A 1 200 ? 2.934 -11.574 -17.360 1.00 54.47 200 ASP A C 1
ATOM 1605 O O . ASP A 1 200 ? 4.094 -11.384 -17.725 1.00 54.47 200 ASP A O 1
ATOM 1609 N N . GLU A 1 201 ? 1.941 -10.915 -17.959 1.00 54.25 201 GLU A N 1
ATOM 1610 C CA . GLU A 1 201 ? 2.193 -9.967 -19.046 1.00 54.25 201 GLU A CA 1
ATOM 1611 C C . GLU A 1 201 ? 2.458 -8.531 -18.566 1.00 54.25 201 GLU A C 1
ATOM 1613 O O . GLU A 1 201 ? 3.144 -7.788 -19.271 1.00 54.25 201 GLU A O 1
ATOM 1618 N N . TYR A 1 202 ? 1.935 -8.106 -17.410 1.00 54.34 202 TYR A N 1
ATOM 1619 C CA . TYR A 1 202 ? 1.887 -6.676 -17.056 1.00 54.34 202 TYR A CA 1
ATOM 1620 C C . TYR A 1 202 ? 2.342 -6.340 -15.631 1.00 54.34 202 TYR A C 1
ATOM 1622 O O . TYR A 1 202 ? 2.396 -5.155 -15.291 1.00 54.34 202 TYR A O 1
ATOM 1630 N N . GLY A 1 203 ? 2.670 -7.336 -14.805 1.00 66.69 203 GLY A N 1
ATOM 1631 C CA . GLY A 1 203 ? 2.912 -7.140 -13.380 1.00 66.69 203 GLY A CA 1
ATOM 1632 C C . GLY A 1 203 ? 1.634 -6.719 -12.647 1.00 66.69 203 GLY A C 1
ATOM 1633 O O . GLY A 1 203 ? 0.644 -6.280 -13.244 1.00 66.69 203 GLY A O 1
ATOM 1634 N N . TYR A 1 204 ? 1.634 -6.847 -11.326 1.00 76.38 204 TYR A N 1
ATOM 1635 C CA . TYR A 1 204 ? 0.468 -6.533 -10.506 1.00 76.38 204 TYR A CA 1
ATOM 1636 C C . TYR A 1 204 ? 0.868 -5.880 -9.189 1.00 76.38 204 TYR A C 1
ATOM 1638 O O . TYR A 1 204 ? 1.995 -6.013 -8.712 1.00 76.38 204 TYR A O 1
ATOM 1646 N N . HIS A 1 205 ? -0.072 -5.154 -8.595 1.00 85.56 205 HIS A N 1
ATOM 1647 C CA . HIS A 1 205 ? -0.071 -4.974 -7.152 1.00 85.56 205 HIS A CA 1
ATOM 1648 C C . HIS A 1 205 ? -1.107 -5.913 -6.560 1.00 85.56 205 HIS A C 1
ATOM 1650 O O . HIS A 1 205 ? -2.223 -6.007 -7.078 1.00 85.56 205 HIS A O 1
ATOM 1656 N N . PHE A 1 206 ? -0.755 -6.570 -5.471 1.00 85.44 206 PHE A N 1
ATOM 1657 C CA . PHE A 1 206 ? -1.677 -7.361 -4.686 1.00 85.44 206 PHE A CA 1
ATOM 1658 C C . PHE A 1 206 ? -1.855 -6.722 -3.314 1.00 85.44 206 PHE A C 1
ATOM 1660 O O . PHE A 1 206 ? -0.920 -6.210 -2.708 1.00 85.44 206 PHE A O 1
ATOM 1667 N N . PHE A 1 207 ? -3.087 -6.716 -2.832 1.00 91.62 207 PHE A N 1
ATOM 1668 C CA . PHE A 1 207 ? -3.404 -6.353 -1.464 1.00 91.62 207 PHE A CA 1
ATOM 1669 C C . PHE A 1 207 ? -4.453 -7.321 -0.959 1.00 91.62 207 PHE A C 1
ATOM 1671 O O . PHE A 1 207 ? -5.485 -7.518 -1.602 1.00 91.62 207 PHE A O 1
ATOM 1678 N N . GLY A 1 208 ? -4.232 -7.888 0.213 1.00 90.75 208 GLY A N 1
ATOM 1679 C CA . GLY A 1 208 ? -5.216 -8.758 0.815 1.00 90.75 208 GLY A CA 1
ATOM 1680 C C . GLY A 1 208 ? -5.104 -8.782 2.318 1.00 90.75 208 GLY A C 1
ATOM 1681 O O . GLY A 1 208 ? -4.068 -8.463 2.889 1.00 90.75 208 GLY A O 1
ATOM 1682 N N . TYR A 1 209 ? -6.190 -9.163 2.964 1.00 92.75 209 TYR A N 1
ATOM 1683 C CA . TYR A 1 209 ? -6.178 -9.509 4.369 1.00 92.75 209 TYR A CA 1
ATOM 1684 C C . TYR A 1 209 ? -7.165 -10.626 4.662 1.00 92.75 209 TYR A C 1
ATOM 1686 O O . TYR A 1 209 ? -8.162 -10.772 3.954 1.00 92.75 209 TYR A O 1
ATOM 1694 N N . PHE A 1 210 ? -6.916 -11.386 5.716 1.00 92.56 210 PHE A N 1
ATOM 1695 C CA . PHE A 1 210 ? -7.872 -12.342 6.263 1.00 92.56 210 PHE A CA 1
ATOM 1696 C C . PHE A 1 210 ? -7.652 -12.512 7.762 1.00 92.56 210 PHE A C 1
ATOM 1698 O O . PHE A 1 210 ? -6.566 -12.245 8.276 1.00 92.56 210 PHE A O 1
ATOM 1705 N N . THR A 1 211 ? -8.686 -12.943 8.475 1.00 94.00 211 THR A N 1
ATOM 1706 C CA . THR A 1 211 ? -8.565 -13.305 9.884 1.00 94.00 211 THR A CA 1
ATOM 1707 C C . THR A 1 211 ? -8.213 -14.781 10.024 1.00 94.00 211 THR A C 1
ATOM 1709 O O . THR A 1 211 ? -8.898 -15.647 9.490 1.00 94.00 211 THR A O 1
ATOM 1712 N N . ASN A 1 212 ? -7.128 -15.071 10.737 1.00 88.62 212 ASN A N 1
ATOM 1713 C CA . ASN A 1 212 ? -6.662 -16.434 10.961 1.00 88.62 212 ASN A CA 1
ATOM 1714 C C . ASN A 1 212 ? -7.401 -17.131 12.120 1.00 88.62 212 ASN A C 1
ATOM 1716 O O . ASN A 1 212 ? -8.239 -16.547 12.814 1.00 88.62 212 ASN A O 1
ATOM 1720 N N . ASP A 1 213 ? -7.035 -18.386 12.384 1.00 89.69 213 ASP A N 1
ATOM 1721 C CA . ASP A 1 213 ? -7.669 -19.201 13.425 1.00 89.69 213 ASP A CA 1
ATOM 1722 C C . ASP A 1 213 ? -7.537 -18.637 14.844 1.00 89.69 213 ASP A C 1
ATOM 1724 O O . ASP A 1 213 ? -8.415 -18.881 15.681 1.00 89.69 213 ASP A O 1
ATOM 1728 N N . GLU A 1 214 ? -6.487 -17.849 15.095 1.00 90.56 214 GLU A N 1
ATOM 1729 C CA . GLU A 1 214 ? -6.229 -17.160 16.362 1.00 90.56 214 GLU A CA 1
ATOM 1730 C C . GLU A 1 214 ? -7.003 -15.839 16.511 1.00 90.56 214 GLU A C 1
ATOM 1732 O O . GLU A 1 214 ? -6.848 -15.163 17.528 1.00 90.56 214 GLU A O 1
ATOM 1737 N N . GLY A 1 215 ? -7.808 -15.444 15.518 1.00 92.62 215 GLY A N 1
ATOM 1738 C CA . GLY A 1 215 ? -8.534 -14.171 15.524 1.00 92.62 215 GLY A CA 1
ATOM 1739 C C . GLY A 1 215 ? -7.650 -12.955 15.227 1.00 92.62 215 GLY A C 1
ATOM 1740 O O . GLY A 1 215 ? -8.041 -11.823 15.518 1.00 92.62 215 GLY A O 1
ATOM 1741 N N . GLN A 1 216 ? -6.447 -13.160 14.680 1.00 92.31 216 GLN A N 1
ATOM 1742 C CA . GLN A 1 216 ? -5.576 -12.080 14.207 1.00 92.31 216 GLN A CA 1
ATOM 1743 C C . GLN A 1 216 ? -5.854 -11.793 12.738 1.00 92.31 216 GLN A C 1
ATOM 1745 O O . GLN A 1 216 ? -6.079 -12.713 11.959 1.00 92.31 216 GLN A O 1
ATOM 1750 N N . LEU A 1 217 ? -5.792 -10.525 12.352 1.00 92.50 217 LEU A N 1
ATOM 1751 C CA . LEU A 1 217 ? -5.833 -10.119 10.958 1.00 92.50 217 LEU A CA 1
ATOM 1752 C C . LEU A 1 217 ? -4.415 -10.203 10.379 1.00 92.50 217 LEU A C 1
ATOM 1754 O O . LEU A 1 217 ? -3.474 -9.608 10.907 1.00 92.50 217 LEU A O 1
ATOM 1758 N N . GLU A 1 218 ? -4.271 -10.950 9.298 1.00 90.19 218 GLU A N 1
ATOM 1759 C CA . GLU A 1 218 ? -3.061 -11.037 8.489 1.00 90.19 218 GLU A CA 1
ATOM 1760 C C . GLU A 1 218 ? -3.257 -10.163 7.258 1.00 90.19 218 GLU A C 1
ATOM 1762 O O . GLU A 1 218 ? -4.277 -10.281 6.582 1.00 90.19 218 GLU A O 1
ATOM 1767 N N . ILE A 1 219 ? -2.330 -9.240 7.007 1.00 90.31 219 ILE A N 1
ATOM 1768 C CA . ILE A 1 219 ? -2.421 -8.244 5.938 1.00 90.31 219 ILE A CA 1
ATOM 1769 C C . ILE A 1 219 ? -1.191 -8.381 5.048 1.00 90.31 219 ILE A C 1
ATOM 1771 O O . ILE A 1 219 ? -0.056 -8.368 5.525 1.00 90.31 219 ILE A O 1
ATOM 1775 N N . TYR A 1 220 ? -1.443 -8.458 3.750 1.00 87.50 220 TYR A N 1
ATOM 1776 C CA . TYR A 1 220 ? -0.476 -8.671 2.691 1.00 87.50 220 TYR A CA 1
ATOM 1777 C C . TYR A 1 220 ? -0.552 -7.519 1.708 1.00 87.50 220 TYR A C 1
ATOM 1779 O O . TYR A 1 220 ? -1.632 -7.076 1.305 1.00 87.50 220 TYR A O 1
ATOM 1787 N N . LEU A 1 221 ? 0.615 -7.069 1.293 1.00 85.69 221 LEU A N 1
ATOM 1788 C CA . LEU A 1 221 ? 0.794 -6.110 0.233 1.00 85.69 221 LEU A CA 1
ATOM 1789 C C . LEU A 1 221 ? 1.943 -6.587 -0.636 1.00 85.69 221 LEU A C 1
ATOM 1791 O O . LEU A 1 221 ? 3.000 -6.958 -0.135 1.00 85.69 221 LEU A O 1
ATOM 1795 N N . GLU A 1 222 ? 1.728 -6.526 -1.935 1.00 80.44 222 GLU A N 1
ATOM 1796 C CA . GLU A 1 222 ? 2.726 -6.824 -2.937 1.00 80.44 222 GLU A CA 1
ATOM 1797 C C . GLU A 1 222 ? 2.684 -5.740 -4.004 1.00 80.44 222 GLU A C 1
ATOM 1799 O O . GLU A 1 222 ? 1.619 -5.419 -4.534 1.00 80.44 222 GLU A O 1
ATOM 1804 N N . ILE A 1 223 ? 3.827 -5.156 -4.334 1.00 81.62 223 ILE A N 1
ATOM 1805 C CA . ILE A 1 223 ? 3.937 -4.117 -5.351 1.00 81.62 223 ILE A CA 1
ATOM 1806 C C . ILE A 1 223 ? 4.813 -4.652 -6.484 1.00 81.62 223 ILE A C 1
ATOM 1808 O O . ILE A 1 223 ? 5.935 -5.098 -6.256 1.00 81.62 223 ILE A O 1
ATOM 1812 N N . PHE A 1 224 ? 4.289 -4.606 -7.713 1.00 72.75 224 PHE A N 1
ATOM 1813 C CA . PHE A 1 224 ? 4.979 -5.038 -8.932 1.00 72.75 224 PHE A CA 1
ATOM 1814 C C . PHE A 1 224 ? 5.436 -6.501 -8.896 1.00 72.75 224 PHE A C 1
ATOM 1816 O O . PHE A 1 224 ? 6.435 -6.828 -9.517 1.00 72.75 224 PHE A O 1
ATOM 1823 N N . GLY A 1 225 ? 4.759 -7.382 -8.160 1.00 66.62 225 GLY A N 1
ATOM 1824 C CA . GLY A 1 225 ? 5.167 -8.788 -8.092 1.00 66.62 225 GLY A CA 1
ATOM 1825 C C . GLY A 1 225 ? 6.459 -9.065 -7.298 1.00 66.62 225 GLY A C 1
ATOM 1826 O O . GLY A 1 225 ? 6.976 -10.178 -7.324 1.00 66.62 225 GLY A O 1
ATOM 1827 N N . CYS A 1 226 ? 7.076 -8.047 -6.683 1.00 62.31 226 CYS A N 1
ATOM 1828 C CA . CYS A 1 226 ? 8.453 -8.159 -6.177 1.00 62.31 226 CYS A CA 1
ATOM 1829 C C . CYS A 1 226 ? 8.710 -7.475 -4.831 1.00 62.31 226 CYS A C 1
ATOM 1831 O O . CYS A 1 226 ? 9.638 -7.862 -4.122 1.00 62.31 226 CYS A O 1
ATOM 1833 N N . PHE A 1 227 ? 7.905 -6.485 -4.447 1.00 67.94 227 PHE A N 1
ATOM 1834 C CA . PHE A 1 227 ? 7.995 -5.863 -3.128 1.00 67.94 227 PHE A CA 1
ATOM 1835 C C . PHE A 1 227 ? 6.898 -6.370 -2.231 1.00 67.94 227 PHE A C 1
ATOM 1837 O O . PHE A 1 227 ? 5.735 -6.071 -2.474 1.00 67.94 227 PHE A O 1
ATOM 1844 N N . TYR A 1 228 ? 7.271 -7.041 -1.157 1.00 71.44 228 TYR A N 1
ATOM 1845 C CA . TYR A 1 228 ? 6.316 -7.649 -0.252 1.00 71.44 228 TYR A CA 1
ATOM 1846 C C . TYR A 1 228 ? 6.302 -6.910 1.077 1.00 71.44 228 TYR A C 1
ATOM 1848 O O . TYR A 1 228 ? 7.326 -6.465 1.590 1.00 71.44 228 TYR A O 1
ATOM 1856 N N . ALA A 1 229 ? 5.123 -6.780 1.649 1.00 76.44 229 ALA A N 1
ATOM 1857 C CA . ALA A 1 229 ? 4.912 -6.230 2.967 1.00 76.44 229 ALA A CA 1
ATOM 1858 C C . ALA A 1 229 ? 3.828 -7.058 3.642 1.00 76.44 229 ALA A C 1
ATOM 1860 O O . ALA A 1 229 ? 2.681 -7.091 3.201 1.00 76.44 229 ALA A O 1
ATOM 1861 N N . TYR A 1 230 ? 4.211 -7.728 4.720 1.00 82.69 230 TYR A N 1
ATOM 1862 C CA . TYR A 1 230 ? 3.317 -8.544 5.519 1.00 82.69 230 TYR A CA 1
ATOM 1863 C C . TYR A 1 230 ? 3.279 -8.034 6.954 1.00 82.69 230 TYR A C 1
ATOM 1865 O O . TYR A 1 230 ? 4.314 -7.702 7.542 1.00 82.69 230 TYR A O 1
ATOM 1873 N N . ILE A 1 231 ? 2.081 -7.993 7.530 1.00 83.56 231 ILE A N 1
ATOM 1874 C CA . ILE A 1 231 ? 1.894 -7.719 8.949 1.00 83.56 231 ILE A CA 1
ATOM 1875 C C . ILE A 1 231 ? 0.769 -8.576 9.523 1.00 83.56 231 ILE A C 1
ATOM 1877 O O . ILE A 1 231 ? -0.307 -8.708 8.943 1.00 83.56 231 ILE A O 1
ATOM 1881 N N . LYS A 1 232 ? 1.019 -9.109 10.717 1.00 86.31 232 LYS A N 1
ATOM 1882 C CA . LYS A 1 232 ? 0.020 -9.741 11.572 1.00 86.31 232 LYS A CA 1
ATOM 1883 C C . LYS A 1 232 ? -0.406 -8.756 12.653 1.00 86.31 232 LYS A C 1
ATOM 1885 O O . LYS A 1 232 ? 0.442 -8.092 13.252 1.00 86.31 232 LYS A O 1
ATOM 1890 N N . THR A 1 233 ? -1.704 -8.632 12.914 1.00 88.19 233 THR A N 1
ATOM 1891 C CA . THR A 1 233 ? -2.167 -7.701 13.945 1.00 88.19 233 THR A CA 1
ATOM 1892 C C . THR A 1 233 ? -1.785 -8.151 15.347 1.00 88.19 233 THR A C 1
ATOM 1894 O O . THR A 1 233 ? -1.854 -9.331 15.692 1.00 88.19 233 THR A O 1
ATOM 1897 N N . ILE A 1 234 ? -1.475 -7.175 16.198 1.00 87.12 234 ILE A N 1
ATOM 1898 C CA . ILE A 1 234 ? -1.260 -7.361 17.639 1.00 87.12 234 ILE A CA 1
ATOM 1899 C C . ILE A 1 234 ? -2.547 -7.880 18.309 1.00 87.12 234 ILE A C 1
ATOM 1901 O O . ILE A 1 234 ? -2.501 -8.649 19.267 1.00 87.12 234 ILE A O 1
ATOM 1905 N N . GLU A 1 235 ? -3.706 -7.448 17.815 1.00 89.12 235 GLU A N 1
ATOM 1906 C CA . GLU A 1 235 ? -5.028 -7.846 18.293 1.00 89.12 235 GLU A CA 1
ATOM 1907 C C . GLU A 1 235 ? -5.441 -9.238 17.806 1.00 89.12 235 GLU A C 1
ATOM 1909 O O . GLU A 1 235 ? -5.153 -9.602 16.667 1.00 89.12 235 GLU A O 1
ATOM 1914 N N . LYS A 1 236 ? -6.171 -9.972 18.661 1.00 91.62 236 LYS A N 1
ATOM 1915 C CA . LYS A 1 236 ? -6.649 -11.352 18.436 1.00 91.62 236 LYS A CA 1
ATOM 1916 C C . LYS A 1 236 ? -8.181 -11.498 18.428 1.00 91.62 236 LYS A C 1
ATOM 1918 O O . LYS A 1 236 ? -8.712 -12.570 18.691 1.00 91.62 236 LYS A O 1
ATOM 1923 N N . ASN A 1 237 ? -8.907 -10.402 18.243 1.00 91.12 237 ASN A N 1
ATOM 1924 C CA . ASN A 1 237 ? -10.368 -10.354 18.356 1.00 91.12 237 ASN A CA 1
ATOM 1925 C C . ASN A 1 237 ? -11.051 -9.891 17.063 1.00 91.12 237 ASN A C 1
ATOM 1927 O O . ASN A 1 237 ? -12.149 -9.340 17.122 1.00 91.12 237 ASN A O 1
ATOM 1931 N N . TRP A 1 238 ? -10.393 -10.076 15.919 1.00 93.25 238 TRP A N 1
ATOM 1932 C CA . TRP A 1 238 ? -11.011 -9.842 14.621 1.00 93.25 238 TRP A CA 1
ATOM 1933 C C . TRP A 1 238 ? -12.038 -10.935 14.316 1.00 93.25 238 TRP A C 1
ATOM 1935 O O . TRP A 1 238 ? -11.875 -12.087 14.720 1.00 93.25 238 TRP A O 1
ATOM 1945 N N . ASP A 1 239 ? -13.111 -10.555 13.627 1.00 91.69 239 ASP A N 1
ATOM 1946 C CA . ASP A 1 239 ? -14.139 -11.486 13.166 1.00 91.69 239 ASP A CA 1
ATOM 1947 C C . ASP A 1 239 ? -13.556 -12.427 12.098 1.00 91.69 239 ASP A C 1
ATOM 1949 O O . ASP A 1 239 ? -12.883 -11.975 11.172 1.00 91.69 239 ASP A O 1
ATOM 1953 N N . LYS A 1 240 ? -13.807 -13.734 12.231 1.00 88.25 240 LYS A N 1
ATOM 1954 C CA . LYS A 1 240 ? -13.262 -14.776 11.346 1.00 88.25 240 LYS A CA 1
ATOM 1955 C C . LYS A 1 240 ? -13.778 -14.675 9.912 1.00 88.25 240 LYS A C 1
ATOM 1957 O O . LYS A 1 240 ? -13.109 -15.153 9.001 1.00 88.25 240 LYS A O 1
ATOM 1962 N N . ASP A 1 241 ? -14.912 -14.013 9.702 1.00 89.25 241 ASP A N 1
ATOM 1963 C CA . ASP A 1 241 ? -15.472 -13.812 8.366 1.00 89.25 241 ASP A CA 1
ATOM 1964 C C . ASP A 1 241 ? -14.795 -12.652 7.608 1.00 89.25 241 ASP A C 1
ATOM 1966 O O . ASP A 1 241 ? -15.037 -12.455 6.413 1.00 89.25 241 ASP A O 1
ATOM 1970 N N . ILE A 1 242 ? -13.906 -11.886 8.260 1.00 91.44 242 ILE A N 1
ATOM 1971 C CA . ILE A 1 242 ? -13.172 -10.791 7.622 1.00 91.44 242 ILE A CA 1
ATOM 1972 C C . ILE A 1 242 ? -12.112 -11.364 6.693 1.00 91.44 242 ILE A C 1
ATOM 1974 O O . ILE A 1 242 ? -11.082 -11.890 7.114 1.00 91.44 242 ILE A O 1
ATOM 1978 N N . ASN A 1 243 ? -12.337 -11.192 5.396 1.00 91.50 243 ASN A N 1
ATOM 1979 C CA . ASN A 1 243 ? -11.357 -11.523 4.382 1.00 91.50 243 ASN A CA 1
ATOM 1980 C C . ASN A 1 243 ? -11.565 -10.660 3.126 1.00 91.50 243 ASN A C 1
ATOM 1982 O O . ASN A 1 243 ? -12.679 -10.250 2.794 1.00 91.50 243 ASN A O 1
ATOM 1986 N N . LYS A 1 244 ? -10.467 -10.330 2.450 1.00 91.06 244 LYS A N 1
ATOM 1987 C CA . LYS A 1 244 ? -10.453 -9.559 1.211 1.00 91.06 244 LYS A CA 1
ATOM 1988 C C . LYS A 1 244 ? -9.182 -9.824 0.421 1.00 91.06 244 LYS A C 1
ATOM 1990 O O . LYS A 1 244 ? -8.098 -9.751 0.985 1.00 91.06 244 LYS A O 1
ATOM 1995 N N . LYS A 1 245 ? -9.308 -9.994 -0.889 1.00 88.88 245 LYS A N 1
ATOM 1996 C CA . LYS A 1 245 ? -8.214 -9.975 -1.857 1.00 88.88 245 LYS A CA 1
ATOM 1997 C C . LYS A 1 245 ? -8.463 -8.928 -2.934 1.00 88.88 245 LYS A C 1
ATOM 1999 O O . LYS A 1 245 ? -9.602 -8.683 -3.345 1.00 88.88 245 LYS A O 1
ATOM 2004 N N . MET A 1 246 ? -7.384 -8.317 -3.395 1.00 89.31 246 MET A N 1
ATOM 2005 C CA . MET A 1 246 ? -7.401 -7.308 -4.434 1.00 89.31 246 MET A CA 1
ATOM 2006 C C . MET A 1 246 ? -6.177 -7.438 -5.328 1.00 89.31 246 MET A C 1
ATOM 2008 O O . MET A 1 246 ? -5.054 -7.467 -4.838 1.00 89.31 246 MET A O 1
ATOM 2012 N N . VAL A 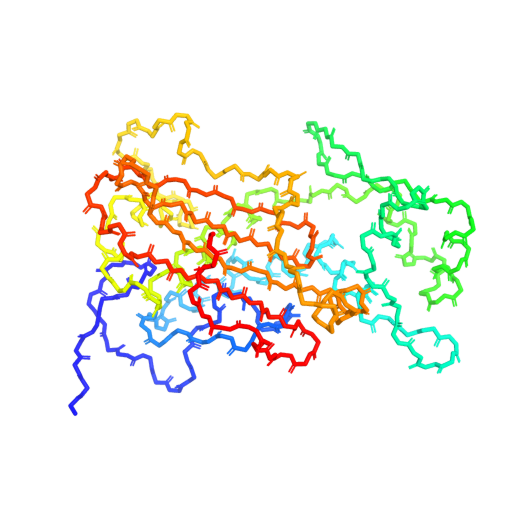1 247 ? -6.406 -7.442 -6.639 1.00 85.50 247 VAL A N 1
ATOM 2013 C CA . VAL A 1 247 ? -5.345 -7.397 -7.650 1.00 85.50 247 VAL A CA 1
ATOM 2014 C C . VAL A 1 247 ? -5.539 -6.143 -8.482 1.00 85.50 247 VAL A C 1
ATOM 2016 O O . VAL A 1 247 ? -6.618 -5.901 -9.030 1.00 85.50 247 VAL A O 1
ATOM 2019 N N . ILE A 1 248 ? -4.491 -5.337 -8.582 1.00 86.31 248 ILE A N 1
ATOM 2020 C CA . ILE A 1 248 ? -4.466 -4.084 -9.325 1.00 86.31 248 ILE A CA 1
ATOM 2021 C C . ILE A 1 248 ? -3.487 -4.243 -10.472 1.00 86.31 248 ILE A C 1
ATOM 2023 O O . ILE A 1 248 ? -2.340 -4.631 -10.274 1.00 86.31 248 ILE A O 1
ATOM 2027 N N . ASN A 1 249 ? -3.926 -3.877 -11.669 1.00 81.25 249 ASN A N 1
ATOM 2028 C CA . ASN A 1 249 ? -3.024 -3.697 -12.787 1.00 81.25 249 ASN A CA 1
ATOM 2029 C C . ASN A 1 249 ? -2.425 -2.282 -12.739 1.00 81.25 249 ASN A C 1
ATOM 2031 O O . ASN A 1 249 ? -3.170 -1.320 -12.985 1.00 81.25 249 ASN A O 1
ATOM 2035 N N . PRO A 1 250 ? -1.114 -2.134 -12.475 1.00 80.69 250 PRO A N 1
ATOM 2036 C CA . PRO A 1 250 ? -0.472 -0.826 -12.402 1.00 80.69 250 PRO A CA 1
ATOM 2037 C C . PRO A 1 250 ? -0.530 -0.054 -13.728 1.00 80.69 250 PRO A C 1
ATOM 2039 O O . PRO A 1 250 ? -0.586 1.175 -13.751 1.00 80.69 250 PRO A O 1
ATOM 2042 N N . TYR A 1 251 ? -0.576 -0.756 -14.863 1.00 75.88 251 TYR A N 1
ATOM 2043 C CA . TYR A 1 251 ? -0.574 -0.127 -16.184 1.00 75.88 251 TYR A CA 1
ATOM 2044 C C . TYR A 1 251 ? -1.895 0.483 -16.578 1.00 75.88 251 TYR A C 1
ATOM 2046 O O . TYR A 1 251 ? -1.947 1.587 -17.121 1.00 75.88 251 TYR A O 1
ATOM 2054 N N . PHE A 1 252 ? -2.959 -0.287 -16.392 1.00 78.38 252 PHE A N 1
ATOM 2055 C CA . PHE A 1 252 ? -4.300 0.169 -16.716 1.00 78.38 252 PHE A CA 1
ATOM 2056 C C . PHE A 1 252 ? -4.887 1.021 -15.599 1.00 78.38 252 PHE A C 1
ATOM 2058 O O . PHE A 1 252 ? -5.983 1.546 -15.779 1.00 78.38 252 PHE A O 1
ATOM 2065 N N . LYS A 1 253 ? -4.172 1.150 -14.468 1.00 85.62 253 LYS A N 1
ATOM 2066 C CA . LYS A 1 253 ? -4.662 1.783 -13.247 1.00 85.62 253 LYS A CA 1
ATOM 2067 C C . LYS A 1 253 ? -6.059 1.265 -12.935 1.00 85.62 253 LYS A C 1
ATOM 2069 O O . LYS A 1 253 ? -7.023 2.021 -12.854 1.00 85.62 253 LYS A O 1
ATOM 2074 N N . LYS A 1 254 ? -6.191 -0.060 -12.864 1.00 85.12 254 LYS A N 1
ATOM 2075 C CA . LYS A 1 254 ? -7.491 -0.718 -12.727 1.00 85.12 254 LYS A CA 1
ATOM 2076 C C . LYS A 1 254 ? -7.398 -1.889 -11.766 1.00 85.12 254 LYS A C 1
ATOM 2078 O O . LYS A 1 254 ? -6.510 -2.725 -11.889 1.00 85.12 254 LYS A O 1
ATOM 2083 N N . THR A 1 255 ? -8.356 -1.970 -10.855 1.00 87.06 255 THR A N 1
ATOM 2084 C CA . THR A 1 255 ? -8.592 -3.171 -10.056 1.00 87.06 255 THR A CA 1
ATOM 2085 C C . THR A 1 255 ? -9.168 -4.263 -10.958 1.00 87.06 255 THR A C 1
ATOM 2087 O O . THR A 1 255 ? -10.209 -4.056 -11.586 1.00 87.06 255 THR A O 1
ATOM 2090 N N . ILE A 1 256 ? -8.465 -5.390 -11.072 1.00 82.19 256 ILE A N 1
ATOM 2091 C CA . ILE A 1 256 ? -8.904 -6.553 -11.857 1.00 82.19 256 ILE A CA 1
ATOM 2092 C C . ILE A 1 256 ? -9.679 -7.528 -10.969 1.00 82.19 256 ILE A C 1
ATOM 2094 O O . ILE A 1 256 ? -10.725 -8.019 -11.380 1.00 82.19 256 ILE A O 1
ATOM 2098 N N . ILE A 1 257 ? -9.199 -7.752 -9.744 1.00 82.00 257 ILE A N 1
ATOM 2099 C CA . ILE A 1 257 ? -9.885 -8.567 -8.737 1.00 82.00 257 ILE A CA 1
ATOM 2100 C C . ILE A 1 257 ? -10.196 -7.706 -7.528 1.00 82.00 257 ILE A C 1
ATOM 2102 O O . ILE A 1 257 ? -9.319 -7.003 -7.034 1.00 82.00 257 ILE A O 1
ATOM 2106 N N . ASP A 1 258 ? -11.431 -7.803 -7.048 1.00 87.94 258 ASP A N 1
ATOM 2107 C CA . ASP A 1 258 ? -11.878 -7.241 -5.779 1.00 87.94 258 ASP A CA 1
ATOM 2108 C C . ASP A 1 258 ? -12.930 -8.180 -5.174 1.00 87.94 258 ASP A C 1
ATOM 2110 O O . ASP A 1 258 ? -14.053 -8.263 -5.672 1.00 87.94 258 ASP A O 1
ATOM 2114 N N . GLY A 1 259 ? -12.562 -8.939 -4.144 1.00 85.81 259 GLY A N 1
ATOM 2115 C CA . GLY A 1 259 ? -13.469 -9.932 -3.575 1.00 85.81 259 GLY A CA 1
ATOM 2116 C C . GLY A 1 259 ? -12.941 -10.599 -2.310 1.00 85.81 259 GLY A C 1
ATOM 2117 O O . GLY A 1 259 ? -11.895 -10.198 -1.802 1.00 85.81 259 GLY A O 1
ATOM 2118 N N . PRO A 1 260 ? -13.665 -11.593 -1.778 1.00 84.06 260 PRO A N 1
ATOM 2119 C CA . PRO A 1 260 ? -13.195 -12.410 -0.668 1.00 84.06 260 PRO A CA 1
ATOM 2120 C C . PRO A 1 260 ? -12.083 -13.377 -1.101 1.00 84.06 260 PRO A C 1
ATOM 2122 O O . PRO A 1 260 ? -11.923 -13.686 -2.288 1.00 84.06 260 PRO A O 1
ATOM 2125 N N . TRP A 1 261 ? -11.326 -13.878 -0.129 1.00 72.69 261 TRP A N 1
ATOM 2126 C CA . TRP A 1 261 ? -10.481 -15.052 -0.332 1.00 72.69 261 TRP A CA 1
ATOM 2127 C C . TRP A 1 261 ? -11.352 -16.291 -0.550 1.00 72.69 261 TRP A C 1
ATOM 2129 O O . TRP A 1 261 ? -12.441 -16.418 0.006 1.00 72.69 261 TRP A O 1
ATOM 2139 N N . THR A 1 262 ? -10.861 -17.199 -1.384 1.00 66.00 262 THR A N 1
ATOM 2140 C CA . THR A 1 262 ? -11.458 -18.512 -1.635 1.00 66.00 262 THR A CA 1
ATOM 2141 C C . THR A 1 262 ? -10.442 -19.526 -1.139 1.00 66.00 262 THR A C 1
ATOM 2143 O O . THR A 1 262 ? -9.444 -19.739 -1.825 1.00 66.00 262 THR A O 1
ATOM 2146 N N . PHE A 1 263 ? -10.642 -20.019 0.082 1.00 57.31 263 PHE A N 1
ATOM 2147 C CA . PHE A 1 263 ? -9.812 -21.053 0.702 1.00 57.31 263 PHE A CA 1
ATOM 2148 C C . PHE A 1 263 ? -10.321 -22.448 0.338 1.00 57.31 263 PHE A C 1
ATOM 2150 O O . PHE A 1 263 ? -11.556 -22.587 0.159 1.00 57.31 263 PHE A O 1
#

Radius of gyration: 18.92 Å; Cα contacts (8 Å, |Δi|>4): 468; chains: 1; bounding box: 50×39×56 Å

Secondary structure (DSSP, 8-state):
---EEE-TTT--EEEPPSSS-B-SS-GGGT----BTTS-HHHHHHHIIIIIHHHHHSHHHHHHHHHHH-B-TTSPBPP--HHHHHSSSEEEEEETTEEEEEE-HHHHHHHHHHH-STTTGGGGG---S-HHHHHHHHHHHHHHHHHHH-GGGGGSHHHHHHHHHHHTPPPSSPPPGGGS-B-----------HHHHHHHHHH--EEEEEEE-TTSPEEEEEEETTTEEEEEE-S-----TT-EEEEEEETTTTEEEEEE----